Protein AF-0000000074316485 (afdb_homodimer)

Solvent-accessible surface area (backbone atoms only — not comparable to full-atom values): 18114 Å² total; per-residue (Å²): 127,72,78,67,58,64,65,61,59,63,66,64,65,67,64,65,65,73,65,54,66,67,50,50,53,54,45,54,46,43,54,66,38,58,66,41,83,45,71,65,54,31,29,52,40,30,42,50,41,17,52,52,30,43,75,59,64,40,36,67,60,13,26,53,36,9,49,52,17,27,54,51,14,60,75,70,66,37,58,70,45,31,21,51,14,28,44,44,34,21,50,32,31,46,79,68,66,37,57,74,60,20,54,56,36,33,50,52,19,30,51,44,19,52,74,68,65,35,58,67,53,29,25,52,35,27,38,49,53,12,44,53,29,45,76,68,65,38,52,67,60,12,47,53,24,24,50,50,15,28,54,47,20,58,74,66,66,35,66,46,53,33,43,50,27,51,45,51,49,49,51,49,53,52,52,53,51,57,51,68,76,98,127,70,76,70,59,63,64,61,60,62,64,64,64,65,66,65,65,74,63,54,66,69,51,48,56,54,45,54,48,44,55,64,38,58,67,42,84,46,72,66,54,30,31,51,40,30,41,49,39,17,52,52,30,42,76,60,64,41,36,66,60,13,26,52,37,9,49,52,17,27,54,52,14,59,74,67,67,37,58,70,45,30,22,51,14,29,44,46,33,21,50,31,30,46,80,68,66,37,58,72,61,19,53,56,36,35,49,51,18,30,51,45,20,52,74,68,67,34,58,67,52,31,24,51,35,27,38,49,51,11,44,52,28,44,74,70,64,38,53,67,61,13,45,56,25,22,49,52,17,28,54,48,20,57,73,65,67,36,65,47,52,34,42,51,26,51,43,50,47,51,51,48,52,55,53,52,52,57,50,68,74,98

Sequence (364 aa):
MKYITQTILIITFSLTFLCEGQTDAVDSINDLIEQADLDTTKVNHLIGLSVEFRNEGDLGKSKEIAEDALSLSRDIKYRSGEAQALKQIGMAEFYQGKYSAVLETWTEAHEVFGEINDLDGMSNMANNIGAIFYSAGNQAKALEYYLESLSIAEKQENPVRIATSLANIGGVYAQMKNYEKHMKYITQTILIITFSLTFLCEGQTDAVDSINDLIEQADLDTTKVNHLIGLSVEFRNEGDLGKSKEIAEDALSLSRDIKYRSGEAQALKQIGMAEFYQGKYSAVLETWTEAHEVFGEINDLDGMSNMANNIGAIFYSAGNQAKALEYYLESLSIAEKQENPVRIATSLANIGGVYAQMKNYEKH

Radius of gyration: 24.08 Å; Cα contacts (8 Å, |Δi|>4): 448; chains: 2; bounding box: 68×46×85 Å

Secondary structure (DSSP, 8-state):
--TTHHHHHHHHHGGGGGGHHHHHHHHHHHHHHHT-SSHHHHHHHHHHHHHHHHHTT-HHHHHHHHHHHHHHHHHTT-HHHHHHHHHHHHHHHHHTT-HHHHHHHHHHHHHHHHHTT-HHHHHHHHHHHHHHHHHTT-HHHHHHHHHHHHHHHHHHT-HHHHHHHHHHHHHHHHHHHHHHH-/--HHHHHHHHHHHGGGGGGHHHHHHHHHHHHHHHT-SSHHHHHHHHHHHHHHHHHTT-HHHHHHHHHHHHHHHHHTT-HHHHHHHHHHHHHHHHHTT-HHHHHHHHHHHHHHHHHTT-HHHHHHHHHHHHHHHHHTT-HHHHHHHHHHHHHHHHHTT-HHHHHHHHHHHHHHHHHHHHHHH-

InterPro domains:
  IPR011990 Tetratricopeptide-like helical domain superfamily [G3DSA:1.25.40.10] (28-182)
  IPR011990 Tetratricopeptide-like helical domain superfamily [SSF48452] (43-181)
  IPR019734 Tetratricopeptide repeat [PS50005] (123-156)
  IPR019734 Tetratricopeptide repeat [SM00028] (83-116)
  IPR019734 Tetratricopeptide repeat [SM00028] (123-156)

Foldseek 3Di:
DPVVVPVVVVVVPPVVPVVVVVVVVVVVLVVVLVVPPDLVSSLVVLLVVLVVCVVVVNLVSSLVSLVVSLVSCVVVVVLVSNLSSLQSNLVSCVVVVVLVVNLVSLVVSLVSCVVVVVLVSNLVSLQVNLVSCVVVVNLVSSLVSLVSSLVSCVVVVPVVSVVSSVVSNVVSVVVVVVVVVD/DPVVVPVVVVVVVPVVPVVVVVVVVVVVLVVVLVVPPDLVSSLVVLLVVLVVCVVVVNLVSSLVSLVVSLVSCVVVVVLVSNLSSLQSNLVSCVVVVVLVVNLVSLVVSLVSCVVVVVLVSNLVSLQVNLVSCVVVVNLVSSLVSLVSSLVSCVVVVPVVSVVSSVVSNVVSVVVVVVVVVD

Nearest PDB structures (foldseek):
  3sf4-assembly3_C  TM=8.382E-01  e=5.468E-06  Homo sapiens
  5a7d-assembly4_D  TM=8.148E-01  e=3.283E-05  Drosophila melanogaster
  4jhr-assembly1_A  TM=7.249E-01  e=6.349E-06  Mus musculus
  7t7t-assembly1_A  TM=6.838E-01  e=4.652E-05  Citrus unshiu
  8j07-assembly1_d3  TM=7.578E-01  e=1.244E-03  Homo sapiens

Structure (mmCIF, N/CA/C/O backbone):
data_AF-0000000074316485-model_v1
#
loop_
_entity.id
_entity.type
_entity.pdbx_description
1 polymer 'Uncharacterized protein'
#
loop_
_atom_site.group_PDB
_atom_site.id
_atom_site.type_symbol
_atom_site.label_atom_id
_atom_site.label_alt_id
_atom_site.label_comp_id
_atom_site.label_asym_id
_atom_site.label_entity_id
_atom_site.label_seq_id
_atom_site.pdbx_PDB_ins_code
_atom_site.Cartn_x
_atom_site.Cartn_y
_atom_site.Cartn_z
_atom_site.occupancy
_atom_site.B_iso_or_equiv
_atom_site.auth_seq_id
_atom_site.auth_comp_id
_atom_site.auth_asym_id
_atom_site.auth_atom_id
_atom_site.pdbx_PDB_model_num
ATOM 1 N N . MET A 1 1 ? 34.219 18.516 -45.875 1 30.58 1 MET A N 1
ATOM 2 C CA . MET A 1 1 ? 33.031 18.953 -45.125 1 30.58 1 MET A CA 1
ATOM 3 C C . MET A 1 1 ? 31.828 18.141 -45.531 1 30.58 1 MET A C 1
ATOM 5 O O . MET A 1 1 ? 30.75 18.281 -44.969 1 30.58 1 MET A O 1
ATOM 9 N N . LYS A 1 2 ? 31.844 17.734 -46.844 1 39.03 2 LYS A N 1
ATOM 10 C CA . LYS A 1 2 ? 30.688 17.141 -47.531 1 39.03 2 LYS A CA 1
ATOM 11 C C . LYS A 1 2 ? 30.406 15.727 -47 1 39.03 2 LYS A C 1
ATOM 13 O O . LYS A 1 2 ? 29.25 15.289 -46.969 1 39.03 2 LYS A O 1
ATOM 18 N N . TYR A 1 3 ? 31.359 14.906 -46.75 1 37.53 3 TYR A N 1
ATOM 19 C CA . TYR A 1 3 ? 31.156 13.492 -46.469 1 37.53 3 TYR A CA 1
ATOM 20 C C . TYR A 1 3 ? 30.594 13.305 -45.062 1 37.53 3 TYR A C 1
ATOM 22 O O . TYR A 1 3 ? 30.234 12.188 -44.688 1 37.53 3 TYR A O 1
ATOM 30 N N . ILE A 1 4 ? 30.75 14.375 -44.156 1 42.09 4 ILE A N 1
ATOM 31 C CA . ILE A 1 4 ? 30.281 14.242 -42.781 1 42.09 4 ILE A CA 1
ATOM 32 C C . ILE A 1 4 ? 28.766 14.312 -42.75 1 42.09 4 ILE A C 1
ATOM 34 O O . ILE A 1 4 ? 28.141 13.93 -41.75 1 42.09 4 ILE A O 1
ATOM 38 N N . THR A 1 5 ? 28.109 14.82 -43.844 1 41.62 5 THR A N 1
ATOM 39 C CA . THR A 1 5 ? 26.672 15.031 -43.75 1 41.62 5 THR A CA 1
ATOM 40 C C . THR A 1 5 ? 25.922 13.703 -43.875 1 41.62 5 THR A C 1
ATOM 42 O O . THR A 1 5 ? 24.844 13.531 -43.281 1 41.62 5 THR A O 1
ATOM 45 N N . GLN A 1 6 ? 26.469 12.711 -44.625 1 41.38 6 GLN A N 1
ATOM 46 C CA . GLN A 1 6 ? 25.609 11.57 -44.906 1 41.38 6 GLN A CA 1
ATOM 47 C C . GLN A 1 6 ? 25.5 10.641 -43.688 1 41.38 6 GLN A C 1
ATOM 49 O O . GLN A 1 6 ? 24.562 9.852 -43.594 1 41.38 6 GLN A O 1
ATOM 54 N N . THR A 1 7 ? 26.562 10.57 -42.844 1 39.19 7 THR A N 1
ATOM 55 C CA . THR A 1 7 ? 26.516 9.531 -41.812 1 39.19 7 THR A CA 1
ATOM 56 C C . THR A 1 7 ? 25.547 9.914 -40.688 1 39.19 7 THR A C 1
ATOM 58 O O . THR A 1 7 ? 25.062 9.047 -39.969 1 39.19 7 THR A O 1
ATOM 61 N N . ILE A 1 8 ? 25.203 11.203 -40.562 1 39.97 8 ILE A N 1
ATOM 62 C CA . ILE A 1 8 ? 24.344 11.539 -39.438 1 39.97 8 ILE A CA 1
ATOM 63 C C . ILE A 1 8 ? 22.922 11.086 -39.719 1 39.97 8 ILE A C 1
ATOM 65 O O . ILE A 1 8 ? 22.125 10.922 -38.781 1 39.97 8 ILE A O 1
ATOM 69 N N . LEU A 1 9 ? 22.562 10.859 -41 1 37.09 9 LEU A N 1
ATOM 70 C CA . LEU A 1 9 ? 21.141 10.602 -41.25 1 37.09 9 LEU A CA 1
ATOM 71 C C . LEU A 1 9 ? 20.766 9.195 -40.812 1 37.09 9 LEU A C 1
ATOM 73 O O . LEU A 1 9 ? 19.641 8.969 -40.344 1 37.09 9 LEU A O 1
ATOM 77 N N . ILE A 1 10 ? 21.719 8.273 -40.844 1 38.34 10 ILE A N 1
ATOM 78 C CA . ILE A 1 10 ? 21.266 6.902 -40.625 1 38.34 10 ILE A CA 1
ATOM 79 C C . ILE A 1 10 ? 20.969 6.684 -39.125 1 38.34 10 ILE A C 1
ATOM 81 O O . ILE A 1 10 ? 20.172 5.805 -38.781 1 38.34 10 ILE A O 1
ATOM 85 N N . ILE A 1 11 ? 21.656 7.406 -38.25 1 36.88 11 ILE A N 1
ATOM 86 C CA . ILE A 1 11 ? 21.5 7.016 -36.844 1 36.88 11 ILE A CA 1
ATOM 87 C C . ILE A 1 11 ? 20.125 7.453 -36.344 1 36.88 11 ILE A C 1
ATOM 89 O O . ILE A 1 11 ? 19.688 7.016 -35.281 1 36.88 11 ILE A O 1
ATOM 93 N N . THR A 1 12 ? 19.469 8.477 -36.969 1 37.81 12 THR A N 1
ATOM 94 C CA . THR A 1 12 ? 18.203 8.898 -36.375 1 37.81 12 THR A CA 1
ATOM 95 C C . THR A 1 12 ? 17.125 7.848 -36.594 1 37.81 12 THR A C 1
ATOM 97 O O . THR A 1 12 ? 16.094 7.852 -35.938 1 37.81 12 THR A O 1
ATOM 100 N N . PHE A 1 13 ? 17.219 6.996 -37.656 1 37.03 13 PHE A N 1
ATOM 101 C CA . PHE A 1 13 ? 16.062 6.152 -37.906 1 37.03 13 PHE A CA 1
ATOM 102 C C . PHE A 1 13 ? 15.961 5.051 -36.875 1 37.03 13 PHE A C 1
ATOM 104 O O . PHE A 1 13 ? 14.883 4.492 -36.656 1 37.03 13 PHE A O 1
ATOM 111 N N . SER A 1 14 ? 17.078 4.531 -36.25 1 36.69 14 SER A N 1
ATOM 112 C CA . SER A 1 14 ? 16.906 3.316 -35.469 1 36.69 14 SER A CA 1
ATOM 113 C C . SER A 1 14 ? 16.312 3.627 -34.094 1 36.69 14 SER A C 1
ATOM 115 O O . SER A 1 14 ? 16 2.717 -33.312 1 36.69 14 SER A O 1
ATOM 117 N N . LEU A 1 15 ? 16.312 4.816 -33.594 1 33.84 15 LEU A N 1
ATOM 118 C CA . LEU A 1 15 ? 15.859 4.969 -32.219 1 33.84 15 LEU A CA 1
ATOM 119 C C . LEU A 1 15 ? 14.336 4.926 -32.156 1 33.84 15 LEU A C 1
ATOM 121 O O . LEU A 1 15 ? 13.766 5.004 -31.047 1 33.84 15 LEU A O 1
ATOM 125 N N . THR A 1 16 ? 13.57 5.02 -33.219 1 35.31 16 THR A N 1
ATOM 126 C CA . THR A 1 16 ? 12.125 5.043 -33.031 1 35.31 16 THR A CA 1
ATOM 127 C C . THR A 1 16 ? 11.609 3.652 -32.656 1 35.31 16 THR A C 1
ATOM 129 O O . THR A 1 16 ? 10.453 3.496 -32.281 1 35.31 16 THR A O 1
ATOM 132 N N . PHE A 1 17 ? 12.281 2.566 -32.938 1 35.06 17 PHE A N 1
ATOM 133 C CA . PHE A 1 17 ? 11.625 1.279 -32.75 1 35.06 17 PHE A CA 1
ATOM 134 C C . PHE A 1 17 ? 11.562 0.939 -31.25 1 35.06 17 PHE A C 1
ATOM 136 O O . PHE A 1 17 ? 10.781 0.074 -30.844 1 35.06 17 PH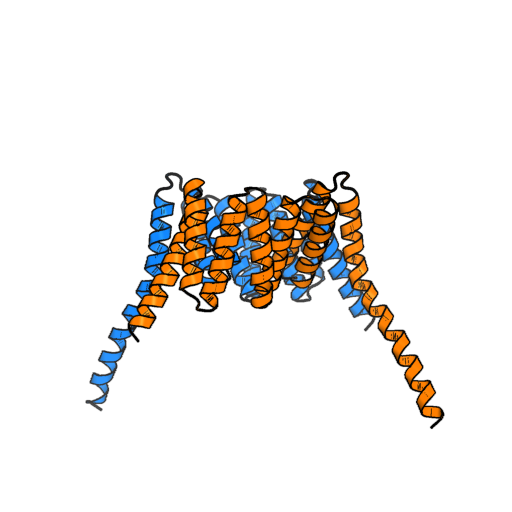E A O 1
ATOM 143 N N . LEU A 1 18 ? 12.461 1.35 -30.406 1 33.06 18 LEU A N 1
ATOM 144 C CA . LEU A 1 18 ? 12.453 0.829 -29.031 1 33.06 18 LEU A CA 1
ATOM 145 C C . LEU A 1 18 ? 11.305 1.435 -28.234 1 33.06 18 LEU A C 1
ATOM 147 O O . LEU A 1 18 ? 11.086 1.056 -27.078 1 33.06 18 LEU A O 1
ATOM 151 N N . CYS A 1 19 ? 10.656 2.486 -28.641 1 35.69 19 CYS A N 1
ATOM 152 C CA . CYS A 1 19 ? 9.641 3.076 -27.781 1 35.69 19 CYS A CA 1
ATOM 153 C C . CYS A 1 19 ? 8.312 2.338 -27.906 1 35.69 19 CYS A C 1
ATOM 155 O O . CYS A 1 19 ? 7.367 2.623 -27.172 1 35.69 19 CYS A O 1
ATOM 157 N N . GLU A 1 20 ? 8.086 1.447 -28.875 1 35.22 20 GLU A N 1
ATOM 158 C CA . GLU A 1 20 ? 6.785 0.824 -29.078 1 35.22 20 GLU A CA 1
ATOM 159 C C . GLU A 1 20 ? 6.496 -0.214 -28 1 35.22 20 GLU A C 1
ATOM 161 O O . GLU A 1 20 ? 5.352 -0.629 -27.812 1 35.22 20 GLU A O 1
ATOM 166 N N . GLY A 1 21 ? 7.445 -0.786 -27.438 1 39.03 21 GLY A N 1
ATOM 167 C CA . GLY A 1 21 ? 7.156 -1.861 -26.5 1 39.03 21 GLY A CA 1
ATOM 168 C C . GLY A 1 21 ? 6.41 -1.393 -25.266 1 39.03 21 GLY A C 1
ATOM 169 O O . GLY A 1 21 ? 5.73 -2.184 -24.609 1 39.03 21 GLY A O 1
ATOM 170 N N . GLN A 1 22 ? 6.625 -0.228 -24.75 1 39.31 22 GLN A N 1
ATOM 171 C CA . GLN A 1 22 ? 5.918 0.315 -23.594 1 39.31 22 GLN A CA 1
ATOM 172 C C . GLN A 1 22 ? 4.434 0.513 -23.891 1 39.31 22 GLN A C 1
ATOM 174 O O . GLN A 1 22 ? 3.588 0.373 -23.016 1 39.31 22 GLN A O 1
ATOM 179 N N . THR A 1 23 ? 4.066 0.75 -25.125 1 42.59 23 THR A N 1
ATOM 180 C CA . THR A 1 23 ? 2.709 1.051 -25.578 1 42.59 23 THR A CA 1
ATOM 181 C C . THR A 1 23 ? 1.824 -0.189 -25.484 1 42.59 23 THR A C 1
ATOM 183 O O . THR A 1 23 ? 0.657 -0.099 -25.109 1 42.59 23 THR A O 1
ATOM 186 N N . ASP A 1 24 ? 2.441 -1.251 -25.75 1 44.06 24 ASP A N 1
ATOM 187 C CA . ASP A 1 24 ? 1.597 -2.426 -25.938 1 44.06 24 ASP A CA 1
ATOM 188 C C . ASP A 1 24 ? 1.054 -2.941 -24.609 1 44.06 24 ASP A C 1
ATOM 190 O O . ASP A 1 24 ? -0.111 -3.336 -24.516 1 44.06 24 ASP A O 1
ATOM 194 N N . ALA A 1 25 ? 1.841 -3.076 -23.703 1 43.81 25 ALA A N 1
ATOM 195 C CA . ALA A 1 25 ? 1.295 -3.574 -22.438 1 43.81 25 ALA A CA 1
ATOM 196 C C . ALA A 1 25 ? 0.24 -2.623 -21.891 1 43.81 25 ALA A C 1
ATOM 198 O O . ALA A 1 25 ? -0.804 -3.062 -21.391 1 43.81 25 ALA A O 1
ATOM 199 N N . VAL A 1 26 ? 0.411 -1.319 -22 1 46.5 26 VAL A N 1
ATOM 200 C CA . VAL A 1 26 ? -0.568 -0.307 -21.625 1 46.5 26 VAL A CA 1
ATOM 201 C C . VAL A 1 26 ? -1.826 -0.455 -22.469 1 46.5 26 VAL A C 1
ATOM 203 O O . VAL A 1 26 ? -2.943 -0.33 -21.969 1 46.5 26 VAL A O 1
ATOM 206 N N . ASP A 1 27 ? -1.6 -0.78 -23.641 1 48.78 27 ASP A N 1
ATOM 207 C CA . ASP A 1 27 ? -2.752 -0.916 -24.531 1 48.78 27 ASP A CA 1
ATOM 208 C C . ASP A 1 27 ? -3.605 -2.121 -24.141 1 48.78 27 ASP A C 1
ATOM 210 O O . ASP A 1 27 ? -4.836 -2.047 -24.156 1 48.78 27 ASP A O 1
ATOM 214 N N . SER A 1 28 ? -2.926 -3.176 -23.859 1 51.16 28 SER A N 1
ATOM 215 C CA . SER A 1 28 ? -3.711 -4.348 -23.484 1 51.16 28 SER A CA 1
ATOM 216 C C . SER A 1 28 ? -4.473 -4.113 -22.188 1 51.16 28 SER A C 1
ATOM 218 O O . SER A 1 28 ? -5.633 -4.504 -22.062 1 51.16 28 SER A O 1
ATOM 220 N N . ILE A 1 29 ? -3.846 -3.514 -21.25 1 53.59 29 ILE A N 1
ATOM 221 C CA . ILE A 1 29 ? -4.523 -3.174 -20 1 53.59 29 ILE A CA 1
ATOM 222 C C . ILE A 1 29 ? -5.688 -2.23 -20.281 1 53.59 29 ILE A C 1
ATOM 224 O O . ILE A 1 29 ? -6.777 -2.393 -19.719 1 53.59 29 ILE A O 1
ATOM 228 N N . ASN A 1 30 ? -5.414 -1.397 -21.219 1 51.09 30 ASN A N 1
ATOM 229 C CA . ASN A 1 30 ? -6.457 -0.459 -21.609 1 51.09 30 ASN A CA 1
ATOM 230 C C . ASN A 1 30 ? -7.66 -1.181 -22.219 1 51.09 30 ASN A C 1
ATOM 232 O O . ASN A 1 30 ? -8.805 -0.803 -21.969 1 51.09 30 ASN A O 1
ATOM 236 N N . ASP A 1 31 ? -7.426 -2.113 -23.016 1 51.75 31 ASP A N 1
ATOM 237 C CA . ASP A 1 31 ? -8.539 -2.832 -23.625 1 51.75 31 ASP A CA 1
ATOM 238 C C . ASP A 1 31 ? -9.398 -3.52 -22.562 1 51.75 31 ASP A C 1
ATOM 240 O O . ASP A 1 31 ? -10.625 -3.523 -22.656 1 51.75 31 ASP A O 1
ATOM 244 N N . LEU A 1 32 ? -8.758 -4.094 -21.641 1 50.47 32 LEU A N 1
ATOM 245 C CA . LEU A 1 32 ? -9.5 -4.793 -20.594 1 50.47 32 LEU A CA 1
ATOM 246 C C . LEU A 1 32 ? -10.336 -3.818 -19.781 1 50.47 32 LEU A C 1
ATOM 248 O O . LEU A 1 32 ? -11.477 -4.129 -19.406 1 50.47 32 LEU A O 1
ATOM 252 N N . ILE A 1 33 ? -9.844 -2.701 -19.547 1 54.84 33 ILE A N 1
ATOM 253 C CA . ILE A 1 33 ? -10.539 -1.681 -18.781 1 54.84 33 ILE A CA 1
ATOM 254 C C . ILE A 1 33 ? -11.609 -1.017 -19.641 1 54.84 33 ILE A C 1
ATOM 256 O O . ILE A 1 33 ? -12.672 -0.641 -19.156 1 54.84 33 ILE A O 1
ATOM 260 N N . GLU A 1 34 ? -11.344 -0.945 -20.875 1 50.69 34 GLU A N 1
ATOM 261 C CA . GLU A 1 34 ? -12.297 -0.29 -21.766 1 50.69 34 GLU A CA 1
ATOM 262 C C . GLU A 1 34 ? -13.633 -1.029 -21.797 1 50.69 34 GLU A C 1
ATOM 264 O O . GLU A 1 34 ? -14.68 -0.426 -22.031 1 50.69 34 GLU A O 1
ATOM 269 N N . GLN A 1 35 ? -13.57 -2.223 -21.516 1 48.47 35 GLN A N 1
ATOM 270 C CA . GLN A 1 35 ? -14.867 -2.879 -21.547 1 48.47 35 GLN A CA 1
ATOM 271 C C . GLN A 1 35 ? -15.719 -2.48 -20.344 1 48.47 35 GLN A C 1
ATOM 273 O O . GLN A 1 35 ? -16.906 -2.795 -20.297 1 48.47 35 GLN A O 1
ATOM 278 N N . ALA A 1 36 ? -15.148 -1.836 -19.469 1 52 36 ALA A N 1
ATOM 279 C CA . ALA A 1 36 ? -16 -1.389 -18.375 1 52 36 ALA A CA 1
ATOM 280 C C . ALA A 1 36 ? -16.906 -0.25 -18.812 1 52 36 ALA A C 1
ATOM 282 O O . ALA A 1 36 ? -16.453 0.735 -19.391 1 52 36 ALA A O 1
ATOM 283 N N . ASP A 1 37 ? -18.109 -0.518 -18.984 1 55.16 37 ASP A N 1
ATOM 284 C CA . ASP A 1 37 ? -19.141 0.389 -19.484 1 55.16 37 ASP A CA 1
ATOM 285 C C . ASP A 1 37 ? -19.125 1.711 -18.719 1 55.16 37 ASP A C 1
ATOM 287 O O . ASP A 1 37 ? -19.422 2.766 -19.281 1 55.16 37 ASP A O 1
ATOM 291 N N . LEU A 1 38 ? -18.812 1.703 -17.359 1 64.88 38 LEU A N 1
ATOM 292 C CA . LEU A 1 38 ? -18.969 3.008 -16.719 1 64.88 38 LEU A CA 1
ATOM 293 C C . LEU A 1 38 ? -17.594 3.641 -16.469 1 64.88 38 LEU A C 1
ATOM 295 O O . LEU A 1 38 ? -16.656 2.961 -16.031 1 64.88 38 LEU A O 1
ATOM 299 N N . ASP A 1 39 ? -17.391 4.887 -16.906 1 84.19 39 ASP A N 1
ATOM 300 C CA . ASP A 1 39 ? -16.188 5.715 -16.844 1 84.19 39 ASP A CA 1
ATOM 301 C C . ASP A 1 39 ? -15.586 5.715 -15.438 1 84.19 39 ASP A C 1
ATOM 303 O O . ASP A 1 39 ? -14.375 5.555 -15.273 1 84.19 39 ASP A O 1
ATOM 307 N N . THR A 1 40 ? -16.516 5.586 -14.516 1 92.25 40 THR A N 1
ATOM 308 C CA . THR A 1 40 ? -15.984 5.625 -13.156 1 92.25 40 THR A CA 1
ATOM 309 C C . THR A 1 40 ? -15.383 4.273 -12.781 1 92.25 40 THR A C 1
ATOM 311 O O . THR A 1 40 ? -14.391 4.211 -12.047 1 92.25 40 THR A O 1
ATOM 314 N N . THR A 1 41 ? -16 3.223 -13.383 1 92.12 41 THR A N 1
ATOM 315 C CA . THR A 1 41 ? -15.469 1.882 -13.156 1 92.12 41 THR A CA 1
ATOM 316 C C . THR A 1 41 ? -14.07 1.741 -13.75 1 92.12 41 THR A C 1
ATOM 318 O O . THR A 1 41 ? -13.18 1.155 -13.133 1 92.12 41 THR A O 1
ATOM 321 N N . LYS A 1 42 ? -13.859 2.23 -14.867 1 92.62 42 LYS A N 1
ATOM 322 C CA . LYS A 1 42 ? -12.555 2.195 -15.516 1 92.62 42 LYS A CA 1
ATOM 323 C C . LYS A 1 42 ? -11.508 2.939 -14.688 1 92.62 42 LYS A C 1
ATOM 325 O O . LYS A 1 42 ? -10.391 2.453 -14.508 1 92.62 42 LYS A O 1
ATOM 330 N N . VAL A 1 43 ? -11.938 4.125 -14.172 1 96.19 43 VAL A N 1
ATOM 331 C CA . VAL A 1 43 ? -11.039 4.902 -13.328 1 96.19 43 VAL A CA 1
ATOM 332 C C . VAL A 1 43 ? -10.633 4.078 -12.109 1 96.19 43 VAL A C 1
ATOM 334 O O . VAL A 1 43 ? -9.445 3.988 -11.781 1 96.19 43 VAL A O 1
ATOM 337 N N . ASN A 1 44 ? -11.617 3.441 -11.547 1 95.56 44 ASN A N 1
ATOM 338 C CA . ASN A 1 44 ? -11.344 2.664 -10.344 1 95.56 44 ASN A CA 1
ATOM 339 C C . ASN A 1 44 ? -10.453 1.462 -10.641 1 95.56 44 ASN A C 1
ATOM 341 O O . ASN A 1 44 ? -9.602 1.099 -9.828 1 95.56 44 ASN A O 1
ATOM 345 N N . HIS A 1 45 ? -10.594 0.875 -11.773 1 93.62 45 HIS A N 1
ATOM 346 C CA . HIS A 1 45 ? -9.727 -0.227 -12.172 1 93.62 45 HIS A CA 1
ATOM 347 C C . HIS A 1 45 ? -8.297 0.254 -12.398 1 93.62 45 HIS A C 1
ATOM 349 O O . HIS A 1 45 ? -7.344 -0.422 -12.016 1 93.62 45 HIS A O 1
ATOM 355 N N . LEU A 1 46 ? -8.102 1.403 -12.969 1 95.94 46 LEU A N 1
ATOM 356 C CA . LEU A 1 46 ? -6.777 1.977 -13.195 1 95.94 46 LEU A CA 1
ATOM 357 C C . LEU A 1 46 ? -6.082 2.275 -11.867 1 95.94 46 LEU A C 1
ATOM 359 O O . LEU A 1 46 ? -4.895 1.993 -11.711 1 95.94 46 LEU A O 1
ATOM 363 N N . ILE A 1 47 ? -6.875 2.777 -10.961 1 97.06 47 ILE A N 1
ATOM 364 C CA . ILE A 1 47 ? -6.32 3.062 -9.648 1 97.06 47 ILE A CA 1
ATOM 365 C C . ILE A 1 47 ? -5.855 1.765 -8.992 1 97.06 47 ILE A C 1
ATOM 367 O O . ILE A 1 47 ? -4.75 1.698 -8.445 1 97.06 47 ILE A O 1
ATOM 371 N N . GLY A 1 48 ? -6.699 0.769 -9.07 1 95.5 48 GLY A N 1
ATOM 372 C CA . GLY A 1 48 ? -6.32 -0.532 -8.547 1 95.5 48 GLY A CA 1
ATOM 373 C C . GLY A 1 48 ? -5.059 -1.091 -9.18 1 95.5 48 GLY A C 1
ATOM 374 O O . GLY A 1 48 ? -4.195 -1.629 -8.484 1 95.5 48 GLY A O 1
ATOM 375 N N . LEU A 1 49 ? -4.91 -0.932 -10.414 1 95.06 49 LEU A N 1
ATOM 376 C CA . LEU A 1 49 ? -3.732 -1.396 -11.141 1 95.06 49 LEU A CA 1
ATOM 377 C C . LEU A 1 49 ? -2.484 -0.637 -10.703 1 95.06 49 LEU A C 1
ATOM 379 O O . LEU A 1 49 ? -1.412 -1.227 -10.555 1 95.06 49 LEU A O 1
ATOM 383 N N . SER A 1 50 ? -2.703 0.645 -10.555 1 97.31 50 SER A N 1
ATOM 384 C CA . SER A 1 50 ? -1.598 1.474 -10.086 1 97.31 50 SER A CA 1
ATOM 385 C C . SER A 1 50 ? -1.093 1.005 -8.727 1 97.31 50 SER A C 1
ATOM 387 O O . SER A 1 50 ? 0.116 0.95 -8.492 1 97.31 50 SER A O 1
ATOM 389 N N . VAL A 1 51 ? -1.974 0.655 -7.875 1 95.69 51 VAL A N 1
ATOM 390 C CA . VAL A 1 51 ? -1.628 0.164 -6.543 1 95.69 51 VAL A CA 1
ATOM 391 C C . VAL A 1 51 ? -0.856 -1.148 -6.664 1 95.69 51 VAL A C 1
ATOM 393 O O . VAL A 1 51 ? 0.151 -1.347 -5.98 1 95.69 51 VAL A O 1
ATOM 396 N N . GLU A 1 52 ? -1.27 -2.021 -7.504 1 93.19 52 GLU A N 1
ATOM 397 C CA . GLU A 1 52 ? -0.622 -3.32 -7.656 1 93.19 52 GLU A CA 1
ATOM 398 C C . GLU A 1 52 ? 0.809 -3.168 -8.164 1 93.19 52 GLU A C 1
ATOM 400 O O . GLU A 1 52 ? 1.728 -3.807 -7.648 1 93.19 52 GLU A O 1
ATOM 405 N N . PHE A 1 53 ? 1.019 -2.357 -9.102 1 94.06 53 PHE A N 1
ATOM 406 C CA . PHE A 1 53 ? 2.357 -2.186 -9.656 1 94.06 53 PHE A CA 1
ATOM 407 C C . PHE A 1 53 ? 3.271 -1.49 -8.656 1 94.06 53 PHE A C 1
ATOM 409 O O . PHE A 1 53 ? 4.473 -1.767 -8.609 1 94.06 53 PHE A O 1
ATOM 416 N N . ARG A 1 54 ? 2.703 -0.594 -7.867 1 93.62 54 ARG A N 1
ATOM 417 C CA . ARG A 1 54 ? 3.502 -0.032 -6.785 1 93.62 54 ARG A CA 1
ATOM 418 C C . ARG A 1 54 ? 3.969 -1.123 -5.828 1 93.62 54 ARG A C 1
ATOM 420 O O . ARG A 1 54 ? 5.141 -1.159 -5.445 1 93.62 54 ARG A O 1
ATOM 427 N N . ASN A 1 55 ? 3.062 -2.002 -5.484 1 90.38 55 ASN A N 1
ATOM 428 C CA . ASN A 1 55 ? 3.373 -3.078 -4.551 1 90.38 55 ASN A CA 1
ATOM 429 C C . ASN A 1 55 ? 4.422 -4.027 -5.121 1 90.38 55 ASN A C 1
ATOM 431 O O . ASN A 1 55 ? 5.172 -4.656 -4.367 1 90.38 55 ASN A O 1
ATOM 435 N N . GLU A 1 56 ? 4.512 -4.066 -6.422 1 89.19 56 GLU A N 1
ATOM 436 C CA . GLU A 1 56 ? 5.5 -4.906 -7.094 1 89.19 56 GLU A CA 1
ATOM 437 C C . GLU A 1 56 ? 6.832 -4.18 -7.25 1 89.19 56 GLU A C 1
ATOM 439 O O . GLU A 1 56 ? 7.809 -4.762 -7.719 1 89.19 56 GLU A O 1
ATOM 444 N N . GLY A 1 57 ? 6.84 -2.939 -6.938 1 89 57 GLY A N 1
ATOM 445 C CA . GLY A 1 57 ? 8.062 -2.162 -7.012 1 89 57 GLY A CA 1
ATOM 446 C C . GLY A 1 57 ? 8.25 -1.466 -8.344 1 89 57 GLY A C 1
ATOM 447 O O . GLY A 1 57 ? 9.25 -0.781 -8.562 1 89 57 GLY A O 1
ATOM 448 N N . ASP A 1 58 ? 7.34 -1.674 -9.273 1 90.88 58 ASP A N 1
ATOM 449 C CA . ASP A 1 58 ? 7.418 -0.974 -10.555 1 90.88 58 ASP A CA 1
ATOM 450 C C . ASP A 1 58 ? 6.777 0.408 -10.461 1 90.88 58 ASP A C 1
ATOM 452 O O . ASP A 1 58 ? 5.656 0.611 -10.938 1 90.88 58 ASP A O 1
ATOM 456 N N . LEU A 1 59 ? 7.496 1.332 -9.969 1 94.19 59 LEU A N 1
ATOM 457 C CA . LEU A 1 59 ? 6.996 2.662 -9.641 1 94.19 59 LEU A CA 1
ATOM 458 C C . LEU A 1 59 ? 6.723 3.469 -10.906 1 94.19 59 LEU A C 1
ATOM 460 O O . LEU A 1 59 ? 5.816 4.305 -10.93 1 94.19 59 LEU A O 1
ATOM 464 N N . GLY A 1 60 ? 7.496 3.219 -11.922 1 94.75 60 GLY A N 1
ATOM 465 C CA . GLY A 1 60 ? 7.246 3.893 -13.188 1 94.75 60 GLY A CA 1
ATOM 466 C C . GLY A 1 60 ? 5.891 3.568 -13.781 1 94.75 60 GLY A C 1
ATOM 467 O O . GLY A 1 60 ? 5.109 4.473 -14.094 1 94.75 60 GLY A O 1
ATOM 468 N N . LYS A 1 61 ? 5.656 2.303 -13.852 1 93.94 61 LYS A N 1
ATOM 469 C CA . LYS A 1 61 ? 4.367 1.866 -14.383 1 93.94 61 LYS A CA 1
ATOM 470 C C . LYS A 1 61 ? 3.219 2.303 -13.477 1 93.94 61 LYS A C 1
ATOM 472 O O . LYS A 1 61 ? 2.154 2.695 -13.961 1 93.94 61 LYS A O 1
ATOM 477 N N . SER A 1 62 ? 3.4 2.162 -12.219 1 96.88 62 SER A N 1
ATOM 478 C CA . SER A 1 62 ? 2.398 2.619 -11.266 1 96.88 62 SER A CA 1
ATOM 479 C C . SER A 1 62 ? 2.016 4.074 -11.516 1 96.88 62 SER A C 1
ATOM 481 O O . SER A 1 62 ? 0.832 4.406 -11.594 1 96.88 62 SER A O 1
ATOM 483 N N . LYS A 1 63 ? 2.99 4.906 -11.648 1 97.81 63 LYS A N 1
ATOM 484 C CA . LYS A 1 63 ? 2.752 6.332 -11.844 1 97.81 63 LYS A CA 1
ATOM 485 C C . LYS A 1 63 ? 2.049 6.594 -13.172 1 97.81 63 LYS A C 1
ATOM 487 O O . LYS A 1 63 ? 1.115 7.395 -13.242 1 97.81 63 LYS A O 1
ATOM 492 N N . GLU A 1 64 ? 2.494 5.949 -14.211 1 97.31 64 GLU A N 1
ATOM 493 C CA . GLU A 1 64 ? 1.896 6.121 -15.531 1 97.31 64 GLU A CA 1
ATOM 494 C C . GLU A 1 64 ? 0.411 5.77 -15.516 1 97.31 64 GLU A C 1
ATOM 496 O O . GLU A 1 64 ? -0.415 6.52 -16.031 1 97.31 64 GLU A O 1
ATOM 501 N N . ILE A 1 65 ? 0.098 4.723 -14.906 1 97.25 65 ILE A N 1
ATOM 502 C CA . ILE A 1 65 ? -1.285 4.262 -14.844 1 97.25 65 ILE A CA 1
ATOM 503 C C . ILE A 1 65 ? -2.111 5.23 -14 1 97.25 65 ILE A C 1
ATOM 505 O O . ILE A 1 65 ? -3.258 5.539 -14.344 1 97.25 65 ILE A O 1
ATOM 509 N N . ALA A 1 66 ? -1.576 5.668 -12.898 1 98.38 66 ALA A N 1
ATOM 510 C CA . ALA A 1 66 ? -2.262 6.656 -12.07 1 98.38 66 ALA A CA 1
ATOM 511 C C . ALA A 1 66 ? -2.512 7.945 -12.844 1 98.38 66 ALA A C 1
ATOM 513 O O . ALA A 1 66 ? -3.549 8.594 -12.672 1 98.38 66 ALA A O 1
ATOM 514 N N . GLU A 1 67 ? -1.585 8.32 -13.656 1 98.62 67 GLU A N 1
ATOM 515 C CA . GLU A 1 67 ? -1.742 9.508 -14.492 1 98.62 67 GLU A CA 1
ATOM 516 C C . GLU A 1 67 ? -2.867 9.32 -15.508 1 98.62 67 GLU A C 1
ATOM 518 O O . GLU A 1 67 ? -3.619 10.258 -15.789 1 98.62 67 GLU A O 1
ATOM 523 N N . ASP A 1 68 ? -2.98 8.141 -16.062 1 97.75 68 ASP A N 1
ATOM 524 C CA . ASP A 1 68 ? -4.109 7.832 -16.938 1 97.75 68 ASP A CA 1
ATOM 525 C C . ASP A 1 68 ? -5.434 7.945 -16.188 1 97.75 68 ASP A C 1
ATOM 527 O O . ASP A 1 68 ? -6.41 8.484 -16.719 1 97.75 68 ASP A O 1
ATOM 531 N N . ALA A 1 69 ? -5.453 7.418 -15.008 1 98.06 69 ALA A N 1
ATOM 532 C CA . ALA A 1 69 ? -6.648 7.512 -14.172 1 98.06 69 ALA A CA 1
ATOM 533 C C . ALA A 1 69 ? -7.004 8.969 -13.883 1 98.06 69 ALA A C 1
ATOM 535 O O . ALA A 1 69 ? -8.18 9.336 -13.875 1 98.06 69 ALA A O 1
ATOM 536 N N . LEU A 1 70 ? -6.02 9.758 -13.633 1 98.38 70 LEU A N 1
ATOM 537 C CA . LEU A 1 70 ? -6.223 11.18 -13.359 1 98.38 70 LEU A CA 1
ATOM 538 C C . LEU A 1 70 ? -6.848 11.875 -14.57 1 98.38 70 LEU A C 1
ATOM 540 O O . LEU A 1 70 ? -7.832 12.602 -14.43 1 98.38 70 LEU A O 1
ATOM 544 N N . SER A 1 71 ? -6.223 11.625 -15.688 1 98.12 71 SER A N 1
ATOM 545 C CA . SER A 1 71 ? -6.719 12.242 -16.922 1 98.12 71 SER A CA 1
ATOM 546 C C . SER A 1 71 ? -8.172 11.852 -17.188 1 98.12 71 SER A C 1
ATOM 548 O O . SER A 1 71 ? -9.008 12.703 -17.484 1 98.12 71 SER A O 1
ATOM 550 N N . LEU A 1 72 ? -8.492 10.602 -17.062 1 97.06 72 LEU A N 1
ATOM 551 C CA . LEU A 1 72 ? -9.852 10.125 -17.281 1 97.06 72 LEU A CA 1
ATOM 552 C C . LEU A 1 72 ? -10.812 10.703 -16.234 1 97.06 72 LEU A C 1
ATOM 554 O O . LEU A 1 72 ? -11.93 11.094 -16.578 1 97.06 72 LEU A O 1
ATOM 558 N N . SER A 1 73 ? -10.445 10.758 -15.016 1 97.75 73 SER A N 1
ATOM 559 C CA . SER A 1 73 ? -11.281 11.312 -13.953 1 97.75 73 SER A CA 1
ATOM 560 C C . SER A 1 73 ? -11.648 12.758 -14.242 1 97.75 73 SER A C 1
ATOM 562 O O . SER A 1 73 ? -12.789 13.164 -14.031 1 97.75 73 SER A O 1
ATOM 564 N N . ARG A 1 74 ? -10.648 13.484 -14.617 1 97.44 74 ARG A N 1
ATOM 565 C CA . ARG A 1 74 ? -10.891 14.883 -14.93 1 97.44 74 ARG A CA 1
ATOM 566 C C . ARG A 1 74 ? -11.812 15.023 -16.141 1 97.44 74 ARG A C 1
ATOM 568 O O . ARG A 1 74 ? -12.711 15.867 -16.141 1 97.44 74 ARG A O 1
ATOM 575 N N . ASP A 1 75 ? -11.633 14.18 -17.078 1 95.94 75 ASP A N 1
ATOM 576 C CA . ASP A 1 75 ? -12.469 14.195 -18.266 1 95.94 75 ASP A CA 1
ATOM 577 C C . ASP A 1 75 ? -13.938 13.945 -17.922 1 95.94 75 ASP A C 1
ATOM 579 O O . ASP A 1 75 ? -1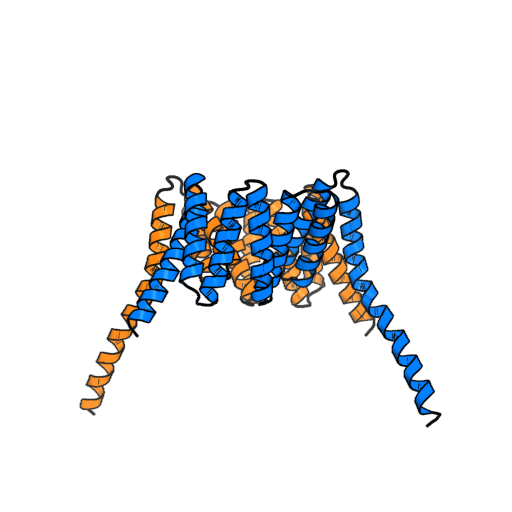4.836 14.562 -18.5 1 95.94 75 ASP A O 1
ATOM 583 N N . ILE A 1 76 ? -14.141 13.133 -16.953 1 95.12 76 ILE A N 1
ATOM 584 C CA . ILE A 1 76 ? -15.523 12.75 -16.656 1 95.12 76 ILE A CA 1
ATOM 585 C C . ILE A 1 76 ? -15.977 13.445 -15.367 1 95.12 76 ILE A C 1
ATOM 587 O O . ILE A 1 76 ? -17.016 13.094 -14.797 1 95.12 76 ILE A O 1
ATOM 591 N N . LYS A 1 77 ? -15.141 14.305 -14.789 1 95.38 77 LYS A N 1
ATOM 592 C CA . LYS A 1 77 ? -15.43 15.109 -13.602 1 95.38 77 LYS A CA 1
ATOM 593 C C . LYS A 1 77 ? -15.695 14.227 -12.391 1 95.38 77 LYS A C 1
ATOM 595 O O . LYS A 1 77 ? -16.594 14.5 -11.602 1 95.38 77 LYS A O 1
ATOM 600 N N . TYR A 1 78 ? -15.117 13.102 -12.312 1 96.31 78 TYR A N 1
ATOM 601 C CA . TYR A 1 78 ? -15.188 12.195 -11.172 1 96.31 78 TYR A CA 1
ATOM 602 C C . TYR A 1 78 ? -14.172 12.586 -10.109 1 96.31 78 TYR A C 1
ATOM 604 O O . TYR A 1 78 ? -13.047 12.07 -10.086 1 96.31 78 TYR A O 1
ATOM 612 N N . ARG A 1 79 ? -14.523 13.445 -9.148 1 97.38 79 ARG A N 1
ATOM 613 C CA . ARG A 1 79 ? -13.633 14.102 -8.203 1 97.38 79 ARG A CA 1
ATOM 614 C C . ARG A 1 79 ? -12.977 13.078 -7.27 1 97.38 79 ARG A C 1
ATOM 616 O O . ARG A 1 79 ? -11.805 13.219 -6.918 1 97.38 79 ARG A O 1
ATOM 623 N N . SER A 1 80 ? -13.742 12.062 -6.875 1 97.75 80 SER A N 1
ATOM 624 C CA . SER A 1 80 ? -13.156 11.023 -6.031 1 97.75 80 SER A CA 1
ATOM 625 C C . SER A 1 80 ? -12.016 10.305 -6.742 1 97.75 80 SER A C 1
ATOM 627 O O . SER A 1 80 ? -10.961 10.062 -6.152 1 97.75 80 SER A O 1
ATOM 629 N N . GLY A 1 81 ? -12.234 9.977 -8.023 1 97.69 81 GLY A N 1
ATOM 630 C CA . GLY A 1 81 ? -11.195 9.367 -8.836 1 97.69 81 GLY A CA 1
ATOM 631 C C . GLY A 1 81 ? -9.984 10.258 -9.016 1 97.69 81 GLY A C 1
ATOM 632 O O . GLY A 1 81 ? -8.844 9.781 -8.984 1 97.69 81 GLY A O 1
ATOM 633 N N . GLU A 1 82 ? -10.203 11.531 -9.172 1 98.12 82 GLU A N 1
ATOM 634 C CA . GLU A 1 82 ? -9.125 12.508 -9.305 1 98.12 82 GLU A CA 1
ATOM 635 C C . GLU A 1 82 ? -8.242 12.523 -8.062 1 98.12 82 GLU A C 1
ATOM 637 O O . GLU A 1 82 ? -7.016 12.469 -8.172 1 98.12 82 GLU A O 1
ATOM 642 N N . ALA A 1 83 ? -8.891 12.562 -6.918 1 98.62 83 ALA A N 1
ATOM 643 C CA . ALA A 1 83 ? -8.156 12.609 -5.66 1 98.62 83 ALA A CA 1
ATOM 644 C C . ALA A 1 83 ? -7.348 11.336 -5.445 1 98.62 83 ALA A C 1
ATOM 646 O O . ALA A 1 83 ? -6.176 11.391 -5.062 1 98.62 83 ALA A O 1
ATOM 647 N N . GLN A 1 84 ? -7.977 10.242 -5.75 1 98.5 84 GLN A N 1
ATOM 648 C CA . GLN A 1 84 ? -7.309 8.953 -5.574 1 98.5 84 GLN A CA 1
ATOM 649 C C . GLN A 1 84 ? -6.133 8.812 -6.535 1 98.5 84 GLN A C 1
ATOM 651 O O . GLN A 1 84 ? -5.086 8.281 -6.172 1 98.5 84 GLN A O 1
ATOM 656 N N . ALA A 1 85 ? -6.293 9.203 -7.734 1 98.69 85 ALA A N 1
ATOM 657 C CA . ALA A 1 85 ? -5.215 9.148 -8.719 1 98.69 85 ALA A CA 1
ATOM 658 C C . ALA A 1 85 ? -4.035 10.016 -8.289 1 98.69 85 ALA A C 1
ATOM 660 O O . ALA A 1 85 ? -2.881 9.586 -8.375 1 98.69 85 ALA A O 1
ATOM 661 N N . LEU A 1 86 ? -4.312 11.219 -7.777 1 98.69 86 LEU A N 1
ATOM 662 C CA . LEU A 1 86 ? -3.271 12.109 -7.277 1 98.69 86 LEU A CA 1
ATOM 663 C C . LEU A 1 86 ? -2.525 11.469 -6.113 1 98.69 86 LEU A C 1
ATOM 665 O O . LEU A 1 86 ? -1.297 11.555 -6.035 1 98.69 86 LEU A O 1
ATOM 669 N N . LYS A 1 87 ? -3.266 10.836 -5.242 1 98.06 87 LYS A N 1
ATOM 670 C CA . LYS A 1 87 ? -2.65 10.133 -4.121 1 98.06 87 LYS A CA 1
ATOM 671 C C . LYS A 1 87 ? -1.663 9.078 -4.605 1 98.06 87 LYS A C 1
ATOM 673 O O . LYS A 1 87 ? -0.542 8.992 -4.102 1 98.06 87 LYS A O 1
ATOM 678 N N . GLN A 1 88 ? -2.033 8.359 -5.633 1 98.06 88 GLN A N 1
ATOM 679 C CA . GLN A 1 88 ? -1.19 7.277 -6.141 1 98.06 88 GLN A CA 1
ATOM 680 C C . GLN A 1 88 ? 0.02 7.828 -6.887 1 98.06 88 GLN A C 1
ATOM 682 O O . GLN A 1 88 ? 1.115 7.27 -6.805 1 98.06 88 GLN A O 1
ATOM 687 N N . ILE A 1 89 ? -0.194 8.914 -7.633 1 98.25 89 ILE A N 1
ATOM 688 C CA . ILE A 1 89 ? 0.932 9.57 -8.289 1 98.25 89 ILE A CA 1
ATOM 689 C C . ILE A 1 89 ? 1.954 10.008 -7.242 1 98.25 89 ILE A C 1
ATOM 691 O O . ILE A 1 89 ? 3.15 9.742 -7.383 1 98.25 89 ILE A O 1
ATOM 695 N N . GLY A 1 90 ? 1.45 10.641 -6.227 1 97.19 90 GLY A N 1
ATOM 696 C CA . GLY A 1 90 ? 2.318 11.094 -5.148 1 97.19 90 GLY A CA 1
ATOM 697 C C . GLY A 1 90 ? 3.051 9.961 -4.461 1 97.19 90 GLY A C 1
ATOM 698 O O . GLY A 1 90 ? 4.219 10.094 -4.094 1 97.19 90 GLY A O 1
ATOM 699 N N . MET A 1 91 ? 2.4 8.844 -4.273 1 96 91 MET A N 1
ATOM 700 C CA . MET A 1 91 ? 3.037 7.691 -3.641 1 96 91 MET A CA 1
ATOM 701 C C . MET A 1 91 ? 4.215 7.199 -4.473 1 96 91 MET A C 1
ATOM 703 O O . MET A 1 91 ? 5.273 6.879 -3.928 1 96 91 MET A O 1
ATOM 707 N N .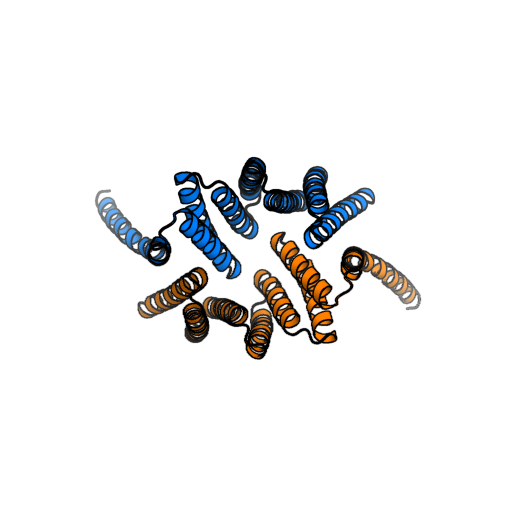 ALA A 1 92 ? 3.996 7.082 -5.742 1 94.94 92 ALA A N 1
ATOM 708 C CA . ALA A 1 92 ? 5.086 6.672 -6.625 1 94.94 92 ALA A CA 1
ATOM 709 C C . ALA A 1 92 ? 6.246 7.656 -6.559 1 94.94 92 ALA A C 1
ATOM 711 O O . ALA A 1 92 ? 7.41 7.254 -6.48 1 94.94 92 ALA A O 1
ATOM 712 N N . GLU A 1 93 ? 5.941 8.953 -6.539 1 94.56 93 GLU A N 1
ATOM 713 C CA . GLU A 1 93 ? 6.957 10 -6.438 1 94.56 93 GLU A CA 1
ATOM 714 C C . GLU A 1 93 ? 7.707 9.914 -5.109 1 94.56 93 GLU A C 1
ATOM 716 O O . GLU A 1 93 ? 8.922 10.102 -5.066 1 94.56 93 GLU A O 1
ATOM 721 N N . PHE A 1 94 ? 6.973 9.648 -4.113 1 93.5 94 PHE A N 1
ATOM 722 C CA . PHE A 1 94 ? 7.531 9.531 -2.771 1 93.5 94 PHE A CA 1
ATOM 723 C C . PHE A 1 94 ? 8.586 8.43 -2.723 1 93.5 94 PHE A C 1
ATOM 725 O O . PHE A 1 94 ? 9.711 8.656 -2.277 1 93.5 94 PHE A O 1
ATOM 732 N N . TYR A 1 95 ? 8.344 7.297 -3.248 1 90.12 95 TYR A N 1
ATOM 733 C CA . TYR A 1 95 ? 9.266 6.168 -3.209 1 90.12 95 TYR A 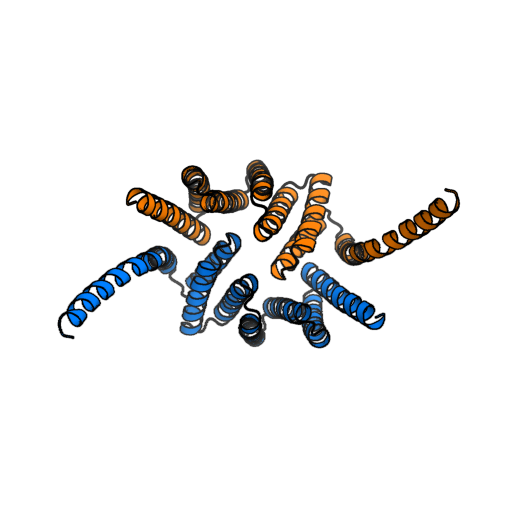CA 1
ATOM 734 C C . TYR A 1 95 ? 10.414 6.371 -4.191 1 90.12 95 TYR A C 1
ATOM 736 O O . TYR A 1 95 ? 11.445 5.703 -4.094 1 90.12 95 TYR A O 1
ATOM 744 N N . GLN A 1 96 ? 10.164 7.27 -5.062 1 89.94 96 GLN A N 1
ATOM 745 C CA . GLN A 1 96 ? 11.25 7.621 -5.977 1 89.94 96 GLN A CA 1
ATOM 746 C C . GLN A 1 96 ? 12.125 8.719 -5.391 1 89.94 96 GLN A C 1
ATOM 748 O O . GLN A 1 96 ? 13.117 9.125 -6.004 1 89.94 96 GLN A O 1
ATOM 753 N N . GLY A 1 97 ? 11.727 9.312 -4.289 1 87.81 97 GLY A N 1
ATOM 754 C CA . GLY A 1 97 ? 12.531 10.305 -3.604 1 87.81 97 GLY A CA 1
ATOM 755 C C . GLY A 1 97 ? 12.32 11.711 -4.133 1 87.81 97 GLY A C 1
ATOM 756 O O . GLY A 1 97 ? 13.133 12.602 -3.893 1 87.81 97 GLY A O 1
ATOM 757 N N . LYS A 1 98 ? 11.273 11.906 -4.852 1 89.88 98 LYS A N 1
ATOM 758 C CA . LYS A 1 98 ? 10.945 13.219 -5.402 1 89.88 98 LYS A CA 1
ATOM 759 C C . LYS A 1 98 ? 10.055 14.008 -4.449 1 89.88 98 LYS A C 1
ATOM 761 O O . LYS A 1 98 ? 8.898 14.312 -4.773 1 89.88 98 LYS A O 1
ATOM 766 N N . TYR A 1 99 ? 10.57 14.547 -3.406 1 87 99 TYR A N 1
ATOM 767 C CA . TYR A 1 99 ? 9.789 15.039 -2.275 1 87 99 TYR A CA 1
ATOM 768 C C . TYR A 1 99 ? 9.102 16.344 -2.619 1 87 99 TYR A C 1
ATOM 770 O O . TYR A 1 99 ? 7.969 16.594 -2.191 1 87 99 TYR A O 1
ATOM 778 N N . SER A 1 100 ? 9.742 17.25 -3.377 1 89.56 100 SER A N 1
ATOM 779 C CA . SER A 1 100 ? 9.086 18.5 -3.762 1 89.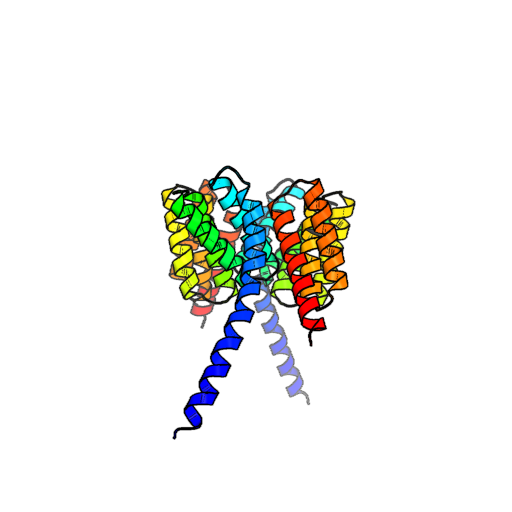56 100 SER A CA 1
ATOM 780 C C . SER A 1 100 ? 7.848 18.234 -4.613 1 89.56 100 SER A C 1
ATOM 782 O O . SER A 1 100 ? 6.805 18.859 -4.406 1 89.56 100 SER A O 1
ATOM 784 N N . ALA A 1 101 ? 7.965 17.297 -5.516 1 93.94 101 ALA A N 1
ATOM 785 C CA . ALA A 1 101 ? 6.84 16.938 -6.371 1 93.94 101 ALA A CA 1
ATOM 786 C C . ALA A 1 101 ? 5.719 16.297 -5.566 1 93.94 101 ALA A C 1
ATOM 788 O O . ALA A 1 101 ? 4.539 16.531 -5.824 1 93.94 101 ALA A O 1
ATOM 789 N N . VAL A 1 102 ? 6.094 15.578 -4.559 1 96.31 102 VAL A N 1
ATOM 790 C CA . VAL A 1 102 ? 5.125 14.867 -3.732 1 96.31 102 VAL A CA 1
ATOM 791 C C . VAL A 1 102 ? 4.262 15.867 -2.969 1 96.31 102 VAL A C 1
ATOM 793 O O .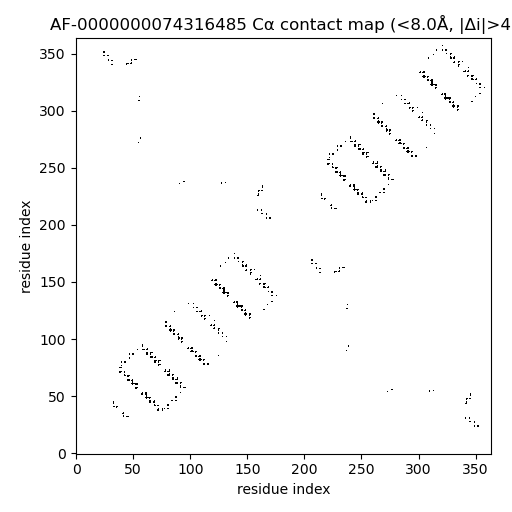 VAL A 1 102 ? 3.041 15.719 -2.896 1 96.31 102 VAL A O 1
ATOM 796 N N . LEU A 1 103 ? 4.891 16.859 -2.438 1 95.5 103 LEU A N 1
ATOM 797 C CA . LEU A 1 103 ? 4.16 17.859 -1.654 1 95.5 103 LEU A CA 1
ATOM 798 C C . LEU A 1 103 ? 3.113 18.562 -2.51 1 95.5 103 LEU A C 1
ATOM 800 O O . LEU A 1 103 ? 1.983 18.781 -2.066 1 95.5 103 LEU A O 1
ATOM 804 N N . GLU A 1 104 ? 3.5 18.891 -3.707 1 96.06 104 GLU A N 1
ATOM 805 C CA . GLU A 1 104 ? 2.557 19.531 -4.613 1 96.06 104 GLU A CA 1
ATOM 806 C C . GLU A 1 104 ? 1.402 18.609 -4.969 1 96.06 104 GLU A C 1
ATOM 808 O O . GLU A 1 104 ? 0.235 19 -4.887 1 96.06 104 GLU A O 1
ATOM 813 N N . THR A 1 105 ? 1.718 17.406 -5.336 1 98 105 THR A N 1
ATOM 814 C CA . THR A 1 105 ? 0.729 16.438 -5.773 1 98 105 THR A CA 1
ATOM 815 C C . THR A 1 105 ? -0.209 16.062 -4.629 1 98 105 THR A C 1
ATOM 817 O O . THR A 1 105 ? -1.429 16.047 -4.801 1 98 105 THR A O 1
ATOM 820 N N . TRP A 1 106 ? 0.274 15.812 -3.432 1 97.88 106 TRP A N 1
ATOM 821 C CA . TRP A 1 106 ? -0.545 15.375 -2.307 1 97.88 106 TRP A CA 1
ATOM 822 C C . TRP A 1 106 ? -1.335 16.547 -1.72 1 97.88 106 TRP A C 1
ATOM 824 O O . TRP A 1 106 ? -2.432 16.344 -1.191 1 97.88 106 TRP A O 1
ATOM 834 N N . THR A 1 107 ? -0.774 17.719 -1.839 1 97.44 107 THR A N 1
ATOM 835 C CA . THR A 1 107 ? -1.554 18.891 -1.429 1 97.44 107 THR A CA 1
ATOM 836 C C . THR A 1 107 ? -2.779 19.062 -2.322 1 97.44 107 THR A C 1
ATOM 838 O O . THR A 1 107 ? -3.871 19.359 -1.836 1 97.44 107 THR A O 1
ATOM 841 N N . GLU A 1 108 ? -2.576 18.875 -3.598 1 98.31 108 GLU A N 1
ATOM 842 C CA . GLU A 1 108 ? -3.715 18.922 -4.512 1 98.31 108 GLU A CA 1
ATOM 843 C C . GLU A 1 108 ? -4.734 17.844 -4.184 1 98.31 108 GLU A C 1
ATOM 845 O O . GLU A 1 108 ? -5.941 18.094 -4.172 1 98.31 108 GLU A O 1
ATOM 850 N N . ALA A 1 109 ? -4.273 16.625 -3.936 1 98.69 109 ALA A N 1
ATOM 851 C CA . ALA A 1 109 ? -5.176 15.539 -3.541 1 98.69 109 ALA A CA 1
ATOM 852 C C . ALA A 1 109 ? -5.953 15.906 -2.281 1 98.69 109 ALA A C 1
ATOM 854 O O . ALA A 1 109 ? -7.164 15.68 -2.203 1 98.69 109 ALA A O 1
ATOM 855 N N . HIS A 1 110 ? -5.246 16.453 -1.31 1 98.44 110 HIS A N 1
ATOM 856 C CA . HIS A 1 110 ? -5.859 16.875 -0.055 1 98.44 110 HIS A CA 1
ATOM 857 C C . HIS A 1 110 ? -6.969 17.891 -0.298 1 98.44 110 HIS A C 1
ATOM 859 O O . HIS A 1 110 ? -8.047 17.797 0.297 1 98.44 110 HIS A O 1
ATOM 865 N N . GLU A 1 111 ? -6.73 18.844 -1.164 1 98.25 111 GLU A N 1
ATOM 866 C CA . GLU A 1 111 ? -7.723 19.859 -1.507 1 98.25 111 GLU A CA 1
ATOM 867 C C . GLU A 1 111 ? -8.945 19.234 -2.168 1 98.25 111 GLU A C 1
ATOM 869 O O . GLU A 1 111 ? -10.086 19.562 -1.818 1 98.25 111 GLU A O 1
ATOM 874 N N . VAL A 1 112 ? -8.742 18.328 -3.098 1 98.5 112 VAL A N 1
ATOM 875 C CA . VAL A 1 112 ? -9.852 17.688 -3.807 1 98.5 112 VAL A CA 1
ATOM 876 C C . VAL A 1 112 ? -10.672 16.844 -2.836 1 98.5 112 VAL A C 1
ATOM 878 O O . VAL A 1 112 ? -11.898 16.875 -2.855 1 98.5 112 VAL A O 1
ATOM 881 N N . PHE A 1 113 ? -10.023 16.078 -1.919 1 98.38 113 PHE A N 1
ATOM 882 C CA . PHE A 1 113 ? -10.742 15.32 -0.902 1 98.38 113 PHE A CA 1
ATOM 883 C C . PHE A 1 113 ? -11.578 16.234 -0.025 1 98.38 113 PHE A C 1
ATOM 885 O O . PHE A 1 113 ? -12.688 15.883 0.377 1 98.38 113 PHE A O 1
ATOM 892 N N . GLY A 1 114 ? -11 17.375 0.283 1 97.81 114 GLY A N 1
ATOM 893 C CA . GLY A 1 114 ? -11.742 18.359 1.058 1 97.81 114 GLY A CA 1
ATOM 894 C C . GLY A 1 114 ? -12.977 18.875 0.349 1 97.81 114 GLY A C 1
ATOM 895 O O . GLY A 1 114 ? -14.039 19 0.963 1 97.81 114 GLY A O 1
ATOM 896 N N . GLU A 1 115 ? -12.844 19.094 -0.886 1 97.44 115 GLU A N 1
ATOM 897 C CA . GLU A 1 115 ? -13.953 19.609 -1.682 1 97.44 115 GLU A CA 1
ATOM 898 C C . GLU A 1 115 ? -15.117 18.625 -1.711 1 97.44 115 GLU A C 1
ATOM 900 O O . GLU A 1 115 ? -16.281 19.047 -1.771 1 97.44 115 GLU A O 1
ATOM 905 N N . ILE A 1 116 ? -14.812 17.375 -1.628 1 97.25 116 ILE A N 1
ATOM 906 C CA . ILE A 1 116 ? -15.883 16.391 -1.728 1 97.25 116 ILE A CA 1
ATOM 907 C C . ILE A 1 116 ? -16.203 15.836 -0.341 1 97.25 116 ILE A C 1
ATOM 909 O O . ILE A 1 116 ? -16.859 14.797 -0.218 1 97.25 116 ILE A O 1
ATOM 913 N N . ASN A 1 117 ? -15.617 16.391 0.726 1 96.75 117 ASN A N 1
ATOM 914 C CA . ASN A 1 117 ? -15.859 16.047 2.125 1 96.75 117 ASN A CA 1
ATOM 915 C C . ASN A 1 117 ? -15.539 14.586 2.412 1 96.75 117 ASN A C 1
ATOM 917 O O . ASN A 1 117 ? -16.281 13.906 3.117 1 96.75 117 ASN A O 1
ATOM 921 N N . ASP A 1 118 ? -14.602 14.117 1.694 1 97.06 118 ASP A N 1
ATOM 922 C CA . ASP A 1 118 ? -14.086 12.789 2.01 1 97.06 118 ASP A CA 1
ATOM 923 C C . ASP A 1 118 ? -13.109 12.844 3.186 1 97.06 118 ASP A C 1
ATOM 925 O O . ASP A 1 118 ? -11.898 12.961 2.99 1 97.06 118 ASP A O 1
ATOM 929 N N . LEU A 1 119 ? -13.602 12.633 4.348 1 96.62 119 LEU A N 1
ATOM 930 C CA . LEU A 1 119 ? -12.836 12.805 5.574 1 96.62 119 LEU A CA 1
ATOM 931 C C . LEU A 1 119 ? -11.719 11.766 5.668 1 96.62 119 LEU A C 1
ATOM 933 O O . LEU A 1 119 ? -10.633 12.062 6.168 1 96.62 119 LEU A O 1
ATOM 937 N N . ASP A 1 120 ? -11.992 10.578 5.191 1 95.12 120 ASP A N 1
ATOM 938 C CA . ASP A 1 120 ? -10.969 9.539 5.199 1 95.12 120 ASP A CA 1
ATOM 939 C C . ASP A 1 120 ? -9.781 9.938 4.316 1 95.12 120 ASP A C 1
ATOM 941 O O . ASP A 1 120 ? -8.625 9.828 4.734 1 95.12 120 ASP A O 1
ATOM 945 N N . GLY A 1 121 ? -10.133 10.391 3.123 1 96.56 121 GLY A N 1
ATOM 946 C CA . GLY A 1 121 ? -9.102 10.875 2.215 1 96.56 121 GLY A CA 1
ATOM 947 C C . GLY A 1 121 ? -8.328 12.055 2.768 1 96.56 121 GLY A C 1
ATOM 948 O O . GLY A 1 121 ? -7.098 12.094 2.676 1 96.56 121 GLY A O 1
ATOM 949 N N . MET A 1 122 ? -9.023 12.953 3.404 1 97.31 122 MET A N 1
ATOM 950 C CA . MET A 1 122 ? -8.383 14.133 3.998 1 97.31 122 MET A CA 1
ATOM 951 C C . MET A 1 122 ? -7.43 13.719 5.117 1 97.31 122 MET A C 1
ATOM 953 O O . MET A 1 122 ? -6.301 14.211 5.188 1 97.31 122 MET A O 1
ATOM 957 N N . SER A 1 123 ? -7.898 12.844 5.938 1 97.12 123 SER A N 1
ATOM 958 C CA . SER A 1 123 ? -7.074 12.398 7.055 1 97.12 123 SER A CA 1
ATOM 959 C C . SER A 1 123 ? -5.82 11.672 6.566 1 97.12 123 SER A C 1
ATOM 961 O O . SER A 1 123 ? -4.727 11.898 7.082 1 97.12 123 SER A O 1
ATOM 963 N N . ASN A 1 124 ? -5.965 10.828 5.641 1 95.31 124 ASN A N 1
ATOM 964 C CA . ASN A 1 124 ? -4.848 10.094 5.055 1 95.31 124 ASN A CA 1
ATOM 965 C C . ASN A 1 124 ? -3.824 11.039 4.426 1 95.31 124 ASN A C 1
ATOM 967 O O . ASN A 1 124 ? -2.623 10.914 4.668 1 95.31 124 ASN A O 1
ATOM 971 N N . MET A 1 125 ? -4.328 11.953 3.621 1 97.12 125 MET A N 1
ATOM 972 C CA . MET A 1 125 ? -3.418 12.883 2.965 1 97.12 125 MET A CA 1
ATOM 973 C C . MET A 1 125 ? -2.709 13.758 3.99 1 97.12 125 MET A C 1
ATOM 975 O O . MET A 1 125 ? -1.509 14.016 3.871 1 97.12 125 MET A O 1
ATOM 979 N N . ALA A 1 126 ? -3.461 14.258 5 1 97.5 126 ALA A N 1
ATOM 980 C CA . ALA A 1 126 ? -2.85 15.062 6.055 1 97.5 126 ALA A CA 1
ATOM 981 C C . ALA A 1 126 ? -1.715 14.305 6.734 1 97.5 126 ALA A C 1
ATOM 983 O O . ALA A 1 126 ? -0.63 14.852 6.945 1 97.5 126 ALA A O 1
ATOM 984 N N . ASN A 1 127 ? -1.947 13.07 7.035 1 96.19 127 ASN A N 1
ATOM 985 C CA . ASN A 1 127 ? -0.921 12.25 7.664 1 96.19 127 ASN A CA 1
ATOM 986 C C . ASN A 1 127 ? 0.298 12.078 6.762 1 96.19 127 ASN A C 1
ATOM 988 O O . ASN A 1 127 ? 1.436 12.211 7.219 1 96.19 127 ASN A O 1
ATOM 992 N N . ASN A 1 128 ? 0.096 11.805 5.535 1 95.12 128 ASN A N 1
ATOM 993 C CA . ASN A 1 128 ? 1.184 11.594 4.586 1 95.12 128 ASN A CA 1
ATOM 994 C C . ASN A 1 128 ? 1.982 12.875 4.352 1 95.12 128 ASN A C 1
ATOM 996 O O . ASN A 1 128 ? 3.213 12.844 4.293 1 95.12 128 ASN A O 1
ATOM 1000 N N . ILE A 1 129 ? 1.287 13.969 4.215 1 96.56 129 ILE A N 1
ATOM 1001 C CA . ILE A 1 129 ? 1.957 15.258 4.043 1 96.56 129 ILE A CA 1
ATOM 1002 C C . ILE A 1 129 ? 2.762 15.594 5.297 1 96.56 129 ILE A C 1
ATOM 1004 O O . ILE A 1 129 ? 3.893 16.078 5.207 1 96.56 129 ILE A O 1
ATOM 1008 N N . GLY A 1 130 ? 2.15 15.336 6.469 1 96.19 130 GLY A N 1
ATOM 1009 C CA . GLY A 1 130 ? 2.883 15.5 7.715 1 96.19 130 GLY A CA 1
ATOM 1010 C C . GLY A 1 130 ? 4.188 14.727 7.75 1 96.19 130 GLY A C 1
ATOM 1011 O O . GLY A 1 130 ? 5.211 15.242 8.203 1 96.19 130 GLY A O 1
ATOM 1012 N N . ALA A 1 131 ? 4.176 13.547 7.25 1 93.44 131 ALA A N 1
ATOM 1013 C CA . ALA A 1 131 ? 5.367 12.703 7.223 1 93.44 131 ALA A CA 1
ATOM 1014 C C . ALA A 1 131 ? 6.453 13.312 6.34 1 93.44 131 ALA A C 1
ATOM 1016 O O . ALA A 1 131 ? 7.645 13.188 6.633 1 93.44 131 ALA A O 1
ATOM 1017 N N . ILE A 1 132 ? 6.055 13.914 5.266 1 93.19 132 ILE A N 1
ATOM 1018 C CA . ILE A 1 132 ? 7.016 14.562 4.383 1 93.19 132 ILE A CA 1
ATOM 1019 C C . ILE A 1 132 ? 7.676 15.734 5.105 1 93.19 132 ILE A C 1
ATOM 1021 O O . ILE A 1 132 ? 8.898 15.891 5.062 1 93.19 132 ILE A O 1
ATOM 1025 N N . PHE A 1 133 ? 6.906 16.531 5.746 1 94.31 133 PHE A N 1
ATOM 1026 C CA . PHE A 1 133 ? 7.445 17.656 6.492 1 94.31 133 PHE A CA 1
ATOM 1027 C C . PHE A 1 133 ? 8.336 17.172 7.629 1 94.31 133 PHE A C 1
ATOM 1029 O O . PHE A 1 133 ? 9.383 17.766 7.906 1 94.31 133 PHE A O 1
ATOM 1036 N N . TYR A 1 134 ? 7.906 16.109 8.273 1 93.25 134 TYR A N 1
ATOM 1037 C CA . TYR A 1 134 ? 8.703 15.523 9.352 1 93.25 134 TYR A CA 1
ATOM 1038 C C . TYR A 1 134 ? 10.078 15.109 8.852 1 93.25 134 TYR A C 1
ATOM 1040 O O . TYR A 1 134 ? 11.094 15.422 9.469 1 93.25 134 TYR A O 1
ATOM 1048 N N . SER A 1 135 ? 10.078 14.461 7.75 1 88.5 135 SER A N 1
ATOM 1049 C CA . SER A 1 135 ? 11.328 13.992 7.156 1 88.5 135 SER A CA 1
ATOM 1050 C C . SER A 1 135 ? 12.203 15.164 6.727 1 88.5 135 SER A C 1
ATOM 1052 O O . SER A 1 135 ? 13.43 15.055 6.734 1 88.5 135 SER A O 1
ATOM 1054 N N . ALA A 1 136 ? 11.57 16.25 6.379 1 89.62 136 ALA A N 1
ATOM 1055 C CA . ALA A 1 136 ? 12.289 17.453 5.938 1 89.62 136 ALA A CA 1
ATOM 1056 C C . ALA A 1 136 ? 12.758 18.281 7.129 1 89.62 136 ALA A C 1
ATOM 1058 O O . ALA A 1 136 ? 13.445 19.281 6.957 1 89.62 136 ALA A O 1
ATOM 1059 N N . GLY A 1 137 ? 12.367 17.906 8.273 1 90.19 137 GLY A N 1
ATOM 1060 C CA . GLY A 1 137 ? 12.82 18.578 9.477 1 90.19 137 GLY A CA 1
ATOM 1061 C C . GLY A 1 137 ? 11.953 19.766 9.852 1 90.19 137 GLY A C 1
ATOM 1062 O O . GLY A 1 137 ? 12.289 20.531 10.766 1 90.19 137 GLY A O 1
ATOM 1063 N N . ASN A 1 138 ? 10.898 19.953 9.125 1 93.94 138 ASN A N 1
ATOM 1064 C CA . ASN A 1 138 ? 9.953 21 9.477 1 93.94 138 ASN A CA 1
ATOM 1065 C C . ASN A 1 138 ? 8.914 20.5 10.484 1 93.94 138 ASN A C 1
ATOM 1067 O O . ASN A 1 138 ? 7.793 20.156 10.109 1 93.94 138 ASN A O 1
ATOM 1071 N N . GLN A 1 139 ? 9.25 20.578 11.758 1 94.94 139 GLN A N 1
ATOM 1072 C CA . GLN A 1 139 ? 8.477 19.984 12.836 1 94.94 139 GLN A CA 1
ATOM 1073 C C . GLN A 1 139 ? 7.137 20.688 13.016 1 94.94 139 GLN A C 1
ATOM 1075 O O . GLN A 1 139 ? 6.117 20.062 13.273 1 94.94 139 GLN A O 1
ATOM 1080 N N . ALA A 1 140 ? 7.176 21.953 12.844 1 95.44 140 ALA A N 1
ATOM 1081 C CA . ALA A 1 140 ? 5.953 22.734 13.047 1 95.44 140 ALA A CA 1
ATOM 1082 C C . ALA A 1 140 ? 4.887 22.344 12.023 1 95.44 140 ALA A C 1
ATOM 1084 O O . ALA A 1 140 ? 3.734 22.109 12.383 1 95.44 140 ALA A O 1
ATOM 1085 N N . LYS A 1 141 ? 5.27 22.297 10.773 1 96.56 141 LYS A N 1
ATOM 1086 C CA . LYS A 1 141 ? 4.32 21.922 9.727 1 96.56 141 LYS A CA 1
ATOM 1087 C C . LYS A 1 141 ? 3.908 20.469 9.852 1 96.56 141 LYS A C 1
ATOM 1089 O O . LYS A 1 141 ? 2.756 20.109 9.586 1 96.56 141 LYS A O 1
ATOM 1094 N N . ALA A 1 142 ? 4.895 19.641 10.211 1 97.06 142 ALA A N 1
ATOM 1095 C CA . ALA A 1 142 ? 4.559 18.234 10.453 1 97.06 142 ALA A CA 1
ATOM 1096 C C . ALA A 1 142 ? 3.465 18.109 11.508 1 97.06 142 ALA A C 1
ATOM 1098 O O . ALA A 1 142 ? 2.475 17.406 11.305 1 97.06 142 ALA A O 1
ATOM 1099 N N . LEU A 1 143 ? 3.596 18.828 12.578 1 97.19 143 LEU A N 1
ATOM 1100 C CA . LEU A 1 143 ? 2.641 18.766 13.68 1 97.19 143 LEU A CA 1
ATOM 1101 C C . LEU A 1 143 ? 1.273 19.297 13.242 1 97.19 143 LEU A C 1
ATOM 1103 O O . LEU A 1 143 ? 0.243 18.734 13.625 1 97.19 143 LEU A O 1
ATOM 1107 N N . GLU A 1 144 ? 1.287 20.359 12.5 1 97.88 144 GLU A N 1
ATOM 1108 C CA . GLU A 1 144 ? 0.034 20.922 11.992 1 97.88 144 GLU A CA 1
ATOM 1109 C C . GLU A 1 144 ? -0.768 19.859 11.234 1 97.88 144 GLU A C 1
ATOM 1111 O O . GLU A 1 144 ? -1.96 19.688 11.484 1 97.88 144 GLU A O 1
ATOM 1116 N N . TYR A 1 145 ? -0.139 19.172 10.359 1 98.06 145 TYR A N 1
ATOM 1117 C CA . TYR A 1 145 ? -0.825 18.203 9.531 1 98.06 145 TYR A CA 1
ATOM 1118 C C . TYR A 1 145 ? -1.179 16.953 10.328 1 98.06 145 TYR A C 1
ATOM 1120 O O . TYR A 1 145 ? -2.254 16.375 10.148 1 98.06 145 TYR A O 1
ATOM 1128 N N . TYR A 1 146 ? -0.294 16.453 11.188 1 97.56 146 TYR A N 1
ATOM 1129 C CA . TYR A 1 146 ? -0.602 15.289 12.023 1 97.56 146 TYR A CA 1
ATOM 1130 C C . TYR A 1 146 ? -1.788 15.57 12.938 1 97.56 146 TYR A C 1
ATOM 1132 O O . TYR A 1 146 ? -2.629 14.695 13.156 1 97.56 146 TYR A O 1
ATOM 1140 N N . LEU A 1 147 ? -1.847 16.781 13.438 1 98.19 147 LEU A N 1
ATOM 1141 C CA . LEU A 1 147 ? -2.955 17.156 14.312 1 98.19 147 LEU A CA 1
ATOM 1142 C C . LEU A 1 147 ? -4.262 17.219 13.531 1 98.19 147 LEU A C 1
ATOM 1144 O O . LEU A 1 147 ? -5.32 16.859 14.047 1 98.19 147 LEU A O 1
ATOM 1148 N N . GLU A 1 148 ? -4.176 17.75 12.336 1 98.25 148 GLU A N 1
ATOM 1149 C CA . GLU A 1 148 ? -5.359 17.703 11.484 1 98.25 148 GLU A CA 1
ATOM 1150 C C . GLU A 1 148 ? -5.828 16.281 11.25 1 98.25 148 GLU A C 1
ATOM 1152 O O . GLU A 1 148 ? -7.02 15.977 11.367 1 98.25 148 GLU A O 1
ATOM 1157 N N . SER A 1 149 ? -4.902 15.391 10.898 1 98.19 149 SER A N 1
ATOM 1158 C CA . SER A 1 149 ? -5.23 13.977 10.695 1 98.19 149 SER A CA 1
ATOM 1159 C C . SER A 1 149 ? -5.863 13.375 11.938 1 98.19 149 SER A C 1
ATOM 1161 O O . SER A 1 149 ? -6.863 12.656 11.852 1 98.19 149 SER A O 1
ATOM 1163 N N . LEU A 1 150 ? -5.352 13.672 13.109 1 97.44 150 LEU A N 1
ATOM 1164 C CA . LEU A 1 150 ? -5.855 13.148 14.375 1 97.44 150 LEU A CA 1
ATOM 1165 C C . LEU A 1 150 ? -7.277 13.641 14.633 1 97.44 150 LEU A C 1
ATOM 1167 O O . LEU A 1 150 ? -8.148 12.852 15.031 1 97.44 150 LEU A O 1
ATOM 1171 N N . SER A 1 151 ? -7.488 14.883 14.445 1 98.19 151 SER A N 1
ATOM 1172 C CA . SER A 1 151 ? -8.805 15.461 14.688 1 98.19 151 SER A CA 1
ATOM 1173 C C . SER A 1 151 ? -9.875 14.773 13.844 1 98.19 151 SER A C 1
ATOM 1175 O O . SER A 1 151 ? -10.953 14.445 14.344 1 98.19 151 SER A O 1
ATOM 1177 N N . ILE A 1 152 ? -9.539 14.578 12.586 1 97.75 152 ILE A N 1
ATOM 1178 C CA . ILE A 1 152 ? -10.484 13.93 11.68 1 97.75 152 ILE A CA 1
ATOM 1179 C C . ILE A 1 152 ? -10.672 12.469 12.086 1 97.75 152 ILE A C 1
ATOM 1181 O O . ILE A 1 152 ? -11.805 11.969 12.109 1 97.75 152 ILE A O 1
ATOM 1185 N N . ALA A 1 153 ? -9.578 11.82 12.422 1 96.31 153 ALA A N 1
ATOM 1186 C CA . ALA A 1 153 ? -9.625 10.422 12.828 1 96.31 153 ALA A CA 1
ATOM 1187 C C . ALA A 1 153 ? -10.477 10.234 14.078 1 96.31 153 ALA A C 1
ATOM 1189 O O . ALA A 1 153 ? -11.227 9.266 14.195 1 96.31 153 ALA A O 1
ATOM 1190 N N . GLU A 1 154 ? -10.344 11.133 14.969 1 96.38 154 GLU A N 1
ATOM 1191 C CA . GLU A 1 154 ? -11.141 11.094 16.203 1 96.38 154 GLU A CA 1
ATOM 1192 C C . GLU A 1 154 ? -12.625 11.266 15.898 1 96.38 154 GLU A C 1
ATOM 1194 O O . GLU A 1 154 ? -13.469 10.57 16.469 1 96.38 154 GLU A O 1
ATOM 1199 N N . LYS A 1 155 ? -12.867 12.148 15.016 1 96.38 155 LYS A N 1
ATOM 1200 C CA . LYS A 1 155 ? -14.258 12.359 14.617 1 96.38 155 LYS A CA 1
ATOM 1201 C C . LYS A 1 155 ? -14.852 11.102 13.984 1 96.38 155 LYS A C 1
ATOM 1203 O O . LYS A 1 155 ? -16.031 10.812 14.164 1 96.38 155 LYS A O 1
ATOM 1208 N N . GLN A 1 156 ? -14.016 10.391 13.336 1 95.81 156 GLN A N 1
ATOM 1209 C CA . GLN A 1 156 ? -14.469 9.188 12.648 1 95.81 156 GLN A CA 1
ATOM 1210 C C . GLN A 1 156 ? -14.328 7.953 13.531 1 95.81 156 GLN A C 1
ATOM 1212 O O . GLN A 1 156 ? -14.664 6.84 13.125 1 95.81 156 GLN A O 1
ATOM 1217 N N . GLU A 1 157 ? -13.711 8.102 14.688 1 93.62 157 GLU A N 1
ATOM 1218 C CA . GLU A 1 157 ? -13.445 6.992 15.602 1 93.62 157 GLU A CA 1
ATOM 1219 C C . GLU A 1 157 ? -12.672 5.879 14.906 1 93.62 157 GLU A C 1
ATOM 1221 O O . GLU A 1 157 ? -13.023 4.703 15.023 1 93.62 157 GLU A O 1
ATOM 1226 N N . ASN A 1 158 ? -11.727 6.223 14.102 1 92.5 158 ASN A N 1
ATOM 1227 C CA . ASN A 1 158 ? -10.836 5.301 13.406 1 92.5 158 ASN A CA 1
ATOM 1228 C C . ASN A 1 158 ? -9.609 4.965 14.242 1 92.5 158 ASN A C 1
ATOM 1230 O O . ASN A 1 158 ? -8.641 5.727 14.266 1 92.5 158 ASN A O 1
ATOM 1234 N N . PRO A 1 159 ? -9.578 3.865 14.844 1 89.88 159 PRO A N 1
ATOM 1235 C CA . PRO A 1 159 ? -8.531 3.588 15.828 1 89.88 159 PRO A CA 1
ATOM 1236 C C . PRO A 1 159 ? -7.145 3.48 15.203 1 89.88 159 PRO A C 1
ATOM 1238 O O . PRO A 1 159 ? -6.152 3.883 15.82 1 89.88 159 PRO A O 1
ATOM 1241 N N . VAL A 1 160 ? -7.059 2.912 14.023 1 92.38 160 VAL A N 1
ATOM 1242 C CA . VAL A 1 160 ? -5.766 2.738 13.367 1 92.38 160 VAL A CA 1
ATOM 1243 C C . VAL A 1 160 ? -5.168 4.102 13.031 1 92.38 160 VAL A C 1
ATOM 1245 O O . VAL A 1 160 ? -3.99 4.352 13.305 1 92.38 160 VAL A O 1
ATOM 1248 N N . ARG A 1 161 ? -5.961 4.984 12.484 1 93.06 161 ARG A N 1
ATOM 1249 C CA . ARG A 1 161 ? -5.48 6.312 12.125 1 93.06 161 ARG A CA 1
ATOM 1250 C C . ARG A 1 161 ? -5.191 7.148 13.367 1 93.06 161 ARG A C 1
ATOM 1252 O O . ARG A 1 161 ? -4.262 7.961 13.367 1 93.06 161 ARG A O 1
ATOM 1259 N N . ILE A 1 162 ? -6.004 7.012 14.391 1 93.56 162 ILE A N 1
ATOM 1260 C CA . ILE A 1 162 ? -5.727 7.688 15.656 1 93.56 162 ILE A CA 1
ATOM 1261 C C . ILE A 1 162 ? -4.367 7.246 16.188 1 93.56 162 ILE A C 1
ATOM 1263 O O . ILE A 1 162 ? -3.52 8.086 16.516 1 93.56 162 ILE A O 1
ATOM 1267 N N . ALA A 1 163 ? -4.133 5.988 16.188 1 92.25 163 ALA A N 1
ATOM 1268 C CA . ALA A 1 163 ? -2.875 5.445 16.688 1 92.25 163 ALA A CA 1
ATOM 1269 C C . ALA A 1 163 ? -1.69 5.941 15.867 1 92.25 163 ALA A C 1
ATOM 1271 O O . ALA A 1 163 ? -0.655 6.316 16.422 1 92.25 163 ALA A O 1
ATOM 1272 N N . THR A 1 164 ? -1.829 5.906 14.594 1 94.5 164 THR A N 1
ATOM 1273 C CA . THR A 1 164 ? -0.752 6.34 13.703 1 94.5 164 THR A CA 1
ATOM 1274 C C . THR A 1 164 ? -0.448 7.82 13.914 1 94.5 164 THR A C 1
ATOM 1276 O O . THR A 1 164 ? 0.717 8.219 13.984 1 94.5 164 THR A O 1
ATOM 1279 N N . SER A 1 165 ? -1.516 8.602 13.945 1 95 165 SER A N 1
ATOM 1280 C CA . SER A 1 165 ? -1.328 10.039 14.141 1 95 165 SER A CA 1
ATOM 1281 C C . SER A 1 165 ? -0.652 10.336 15.477 1 95 165 SER A C 1
ATOM 1283 O O . SER A 1 165 ? 0.271 11.148 15.547 1 95 165 SER A O 1
ATOM 1285 N N . LEU A 1 166 ? -1.016 9.703 16.5 1 94 166 LEU A N 1
ATOM 1286 C CA . LEU A 1 166 ? -0.435 9.898 17.828 1 94 166 LEU A CA 1
ATOM 1287 C C . LEU A 1 166 ? 1.027 9.461 17.844 1 94 166 LEU A C 1
ATOM 1289 O O . LEU A 1 166 ? 1.87 10.141 18.453 1 94 166 LEU A O 1
ATOM 1293 N N . ALA A 1 167 ? 1.289 8.375 17.234 1 91.88 167 ALA A N 1
ATOM 1294 C CA . ALA A 1 167 ? 2.672 7.914 17.156 1 91.88 167 ALA A CA 1
ATOM 1295 C C . ALA A 1 167 ? 3.545 8.938 16.422 1 91.88 167 ALA A C 1
ATOM 1297 O O . ALA A 1 167 ? 4.668 9.219 16.859 1 91.88 167 ALA A O 1
ATOM 1298 N N . ASN A 1 168 ? 3.076 9.422 15.344 1 93.62 168 ASN A N 1
ATOM 1299 C CA . ASN A 1 168 ? 3.814 10.414 14.562 1 93.62 168 ASN A CA 1
ATOM 1300 C C . ASN A 1 168 ? 4.023 11.703 15.352 1 93.62 168 ASN A C 1
ATOM 1302 O O . ASN A 1 168 ? 5.121 12.266 15.344 1 93.62 168 ASN A O 1
ATOM 1306 N N . ILE A 1 169 ? 2.941 12.109 16.031 1 94.75 169 ILE A N 1
ATOM 1307 C CA . ILE A 1 169 ? 3.039 13.289 16.875 1 94.75 169 ILE A CA 1
ATOM 1308 C C . ILE A 1 169 ? 4.078 13.062 17.969 1 94.75 169 ILE A C 1
ATOM 1310 O O . ILE A 1 169 ? 4.91 13.93 18.234 1 94.75 169 ILE A O 1
ATOM 1314 N N . GLY A 1 170 ? 3.977 11.93 18.578 1 92.5 170 GLY A N 1
ATOM 1315 C CA . GLY A 1 170 ? 4.988 11.57 19.562 1 92.5 170 GLY A CA 1
ATOM 1316 C C . GLY A 1 170 ? 6.398 11.617 19 1 92.5 170 GLY A C 1
ATOM 1317 O O . GLY A 1 170 ? 7.328 12.062 19.672 1 92.5 170 GLY A O 1
ATOM 1318 N N . GLY A 1 171 ? 6.578 11.07 17.781 1 90 171 GLY A N 1
ATOM 1319 C CA . GLY A 1 171 ? 7.867 11.133 17.109 1 90 171 GLY A CA 1
ATOM 1320 C C . GLY A 1 171 ? 8.367 12.555 16.906 1 90 171 GLY A C 1
ATOM 1321 O O . GLY A 1 171 ? 9.562 12.82 17.078 1 90 171 GLY A O 1
ATOM 1322 N N . VAL A 1 172 ? 7.504 13.438 16.562 1 92.75 172 VAL A N 1
ATOM 1323 C CA . VAL A 1 172 ? 7.875 14.836 16.359 1 92.75 172 VAL A CA 1
ATOM 1324 C C . VAL A 1 172 ? 8.359 15.43 17.688 1 92.75 172 VAL A C 1
ATOM 1326 O O . VAL A 1 172 ? 9.414 16.062 17.734 1 92.75 172 VAL A O 1
ATOM 1329 N N . TYR A 1 173 ? 7.664 15.195 18.734 1 91.69 173 TYR A N 1
ATOM 1330 C CA . TYR A 1 173 ? 8.031 15.742 20.031 1 91.69 173 TYR A CA 1
ATOM 1331 C C . TYR A 1 173 ? 9.344 15.141 20.531 1 91.69 173 TYR A C 1
ATOM 1333 O O . TYR A 1 173 ? 10.164 15.836 21.125 1 91.69 173 TYR A O 1
ATOM 1341 N N . ALA A 1 174 ? 9.539 13.938 20.328 1 88.94 174 ALA A N 1
ATOM 1342 C CA . ALA A 1 174 ? 10.797 13.289 20.719 1 88.94 174 ALA A CA 1
ATOM 1343 C C . ALA A 1 174 ? 11.984 13.93 20 1 88.94 174 ALA A C 1
ATOM 1345 O O . ALA A 1 174 ? 13.039 14.125 20.594 1 88.94 174 ALA A O 1
ATOM 1346 N N . GLN A 1 175 ? 11.797 14.219 18.75 1 87.06 175 GLN A N 1
ATOM 1347 C CA . GLN A 1 175 ? 12.859 14.844 17.969 1 87.06 175 GLN A CA 1
ATOM 1348 C C . GLN A 1 175 ? 13.117 16.266 18.453 1 87.06 175 GLN A C 1
ATOM 1350 O O . GLN A 1 175 ? 14.266 16.734 18.469 1 87.06 175 GLN A O 1
ATOM 1355 N N . MET A 1 176 ? 12.109 16.953 18.766 1 87.5 176 MET A N 1
ATOM 1356 C CA . MET A 1 176 ? 12.242 18.328 19.25 1 87.5 176 MET A CA 1
ATOM 1357 C C . MET A 1 176 ? 12.961 18.375 20.594 1 87.5 176 MET A C 1
ATOM 1359 O O . MET A 1 176 ? 13.742 19.281 20.859 1 87.5 176 MET A O 1
ATOM 1363 N N . LYS A 1 177 ? 12.695 17.484 21.469 1 85.19 177 LYS A N 1
ATOM 1364 C CA . LYS A 1 177 ? 13.359 17.406 22.766 1 85.19 177 LYS A CA 1
ATOM 1365 C C . LYS A 1 177 ? 14.844 17.078 22.609 1 85.19 177 LYS A C 1
ATOM 1367 O O . LYS A 1 177 ? 15.68 17.609 23.328 1 85.19 177 LYS A O 1
ATOM 1372 N N . ASN A 1 178 ? 15.109 16.219 21.703 1 76.56 178 ASN A N 1
ATOM 1373 C CA . ASN A 1 178 ? 16.5 15.875 21.438 1 76.56 178 ASN A CA 1
ATOM 1374 C C . ASN A 1 178 ? 17.281 17.062 20.875 1 76.56 178 ASN A C 1
ATOM 1376 O O . ASN A 1 178 ? 18.484 17.188 21.109 1 76.56 178 ASN A O 1
ATOM 1380 N N . TYR A 1 179 ? 16.625 17.875 20.188 1 71.31 179 TYR A N 1
ATOM 1381 C CA . TYR A 1 179 ? 17.266 19.062 19.656 1 71.31 179 TYR A CA 1
ATOM 1382 C C . TYR A 1 179 ? 17.453 20.125 20.734 1 71.31 179 TYR A C 1
ATOM 1384 O O . TYR A 1 179 ? 18.422 20.875 20.703 1 71.31 179 TYR A O 1
ATOM 1392 N N . GLU A 1 180 ? 16.562 20.188 21.656 1 64.19 180 GLU A N 1
ATOM 1393 C CA . GLU A 1 180 ? 16.719 21.156 22.75 1 64.19 180 GLU A CA 1
ATOM 1394 C C . GLU A 1 180 ? 17.812 20.734 23.703 1 64.19 180 GLU A C 1
ATOM 1396 O O . GLU A 1 180 ? 18.422 21.562 24.375 1 64.19 180 GLU A O 1
ATOM 1401 N N . LYS A 1 181 ? 18.094 19.516 23.828 1 64.31 181 LYS A N 1
ATOM 1402 C CA . LYS A 1 181 ? 19.156 19.078 24.719 1 64.31 181 LYS A CA 1
ATOM 1403 C C . LYS A 1 181 ? 20.531 19.297 24.094 1 64.31 181 LYS A C 1
ATOM 1405 O O . LYS A 1 181 ? 21.531 19.375 24.797 1 64.31 181 LYS A O 1
ATOM 1410 N N . HIS A 1 182 ? 20.656 19.406 22.75 1 48.12 182 HIS A N 1
ATOM 1411 C CA . HIS A 1 182 ? 21.953 19.719 22.188 1 48.12 182 HIS A CA 1
ATOM 1412 C C . HIS A 1 182 ? 22.031 21.188 21.766 1 48.12 182 HIS A C 1
ATOM 1414 O O . HIS A 1 182 ? 21.031 21.766 21.328 1 48.12 182 HIS A O 1
ATOM 1420 N N . MET B 1 1 ? 49.438 -1.971 35.094 1 31.59 1 MET B N 1
ATOM 1421 C CA . MET B 1 1 ? 48.375 -2.773 34.5 1 31.59 1 MET B CA 1
ATOM 1422 C C . MET B 1 1 ? 47.031 -2.479 35.188 1 31.59 1 MET B C 1
ATOM 1424 O O . MET B 1 1 ? 46 -3.092 34.875 1 31.59 1 MET B O 1
ATOM 1428 N N . LYS B 1 2 ? 47.125 -1.962 36.438 1 41.72 2 LYS B N 1
ATOM 1429 C CA . LYS B 1 2 ? 45.969 -1.766 37.344 1 41.72 2 LYS B CA 1
ATOM 1430 C C . LYS B 1 2 ? 45.062 -0.641 36.844 1 41.72 2 LYS B C 1
ATOM 1432 O O . LYS B 1 2 ? 43.844 -0.711 37 1 41.72 2 LYS B O 1
ATOM 1437 N N . TYR B 1 3 ? 45.625 0.483 36.406 1 42.72 3 TYR B N 1
ATOM 1438 C CA . TYR B 1 3 ? 44.812 1.683 36.156 1 42.72 3 TYR B CA 1
ATOM 1439 C C . TYR B 1 3 ? 43.938 1.533 34.938 1 42.72 3 TYR B C 1
ATOM 1441 O O . TYR B 1 3 ? 43.031 2.316 34.719 1 42.72 3 TYR B O 1
ATOM 1449 N N . ILE B 1 4 ? 44.406 0.611 33.969 1 43.62 4 ILE B N 1
ATOM 1450 C CA . ILE B 1 4 ? 43.656 0.528 32.719 1 43.62 4 ILE B CA 1
ATOM 1451 C C . ILE B 1 4 ? 42.312 -0.188 32.969 1 43.62 4 ILE B C 1
ATOM 1453 O O . ILE B 1 4 ? 41.375 -0.032 32.188 1 43.62 4 ILE B O 1
ATOM 1457 N N . THR B 1 5 ? 42.219 -0.912 34.094 1 42.97 5 THR B N 1
ATOM 1458 C CA . THR B 1 5 ? 41 -1.719 34.281 1 42.97 5 THR B CA 1
ATOM 1459 C C . THR B 1 5 ? 39.844 -0.844 34.688 1 42.97 5 THR B C 1
ATOM 1461 O O . THR B 1 5 ? 38.688 -1.163 34.375 1 42.97 5 THR B O 1
ATOM 1464 N N . GLN B 1 6 ? 40.094 0.28 35.375 1 42.38 6 GLN B N 1
ATOM 1465 C CA . GLN B 1 6 ? 38.938 0.971 35.938 1 42.38 6 GLN B CA 1
ATOM 1466 C C . GLN B 1 6 ? 38.188 1.757 34.875 1 42.38 6 GLN B C 1
ATOM 1468 O O . GLN B 1 6 ? 37.031 2.111 35.031 1 42.38 6 GLN B O 1
ATOM 1473 N N . THR B 1 7 ? 38.906 2.199 33.781 1 41.16 7 THR B N 1
ATOM 1474 C CA . THR B 1 7 ? 38.25 3.113 32.875 1 41.16 7 THR B CA 1
ATOM 1475 C C . THR B 1 7 ? 37.25 2.357 31.984 1 41.16 7 THR B C 1
ATOM 1477 O O . THR B 1 7 ? 36.312 2.943 31.469 1 41.16 7 THR B O 1
ATOM 1480 N N . ILE B 1 8 ? 37.469 1.059 31.828 1 40.34 8 ILE B N 1
ATOM 1481 C CA . ILE B 1 8 ? 36.594 0.392 30.875 1 40.34 8 ILE B CA 1
ATOM 1482 C C . ILE B 1 8 ? 35.188 0.207 31.5 1 40.34 8 ILE B C 1
ATOM 1484 O O . ILE B 1 8 ? 34.219 0.045 30.797 1 40.34 8 ILE B O 1
ATOM 1488 N N . LEU B 1 9 ? 35.062 0.269 32.844 1 37.97 9 LEU B N 1
ATOM 1489 C CA . LEU B 1 9 ? 33.781 -0.057 33.438 1 37.97 9 LEU B CA 1
ATOM 1490 C C . LEU B 1 9 ? 32.781 1.076 33.219 1 37.97 9 LEU B C 1
ATOM 1492 O O . LEU B 1 9 ? 31.594 0.831 33.031 1 37.97 9 LEU B O 1
ATOM 1496 N N . ILE B 1 10 ? 33.281 2.307 33.094 1 38.97 10 ILE B N 1
ATOM 1497 C CA . ILE B 1 10 ? 32.281 3.389 33.062 1 38.97 10 ILE B CA 1
ATOM 1498 C C . ILE B 1 10 ? 31.594 3.438 31.703 1 38.97 10 ILE B C 1
ATOM 1500 O O . ILE B 1 10 ? 30.453 3.908 31.609 1 38.97 10 ILE B O 1
ATOM 1504 N N . ILE B 1 11 ? 32.281 2.99 30.656 1 37.56 11 ILE B N 1
ATOM 1505 C CA . ILE B 1 11 ? 31.641 3.236 29.359 1 37.56 11 ILE B CA 1
ATOM 1506 C C . ILE B 1 11 ? 30.484 2.268 29.156 1 37.56 11 ILE B C 1
ATOM 1508 O O . ILE B 1 11 ? 29.625 2.49 28.297 1 37.56 11 ILE B O 1
ATOM 1512 N N . THR B 1 12 ? 30.453 1.094 29.828 1 38.66 12 THR B N 1
ATOM 1513 C CA . THR B 1 12 ? 29.359 0.188 29.516 1 38.66 12 THR B CA 1
ATOM 1514 C C . THR B 1 12 ? 28.047 0.718 30.094 1 38.66 12 THR B C 1
ATOM 1516 O O . THR B 1 12 ? 26.969 0.273 29.688 1 38.66 12 THR B O 1
ATOM 1519 N N . PHE B 1 13 ? 28.078 1.571 31.172 1 38.19 13 PHE B N 1
ATOM 1520 C CA . PHE B 1 13 ? 26.781 1.893 31.75 1 38.19 13 PHE B CA 1
ATOM 1521 C C . PHE B 1 13 ? 26 2.84 30.859 1 38.19 13 PHE B C 1
ATOM 1523 O O . PHE B 1 13 ? 24.766 2.902 30.922 1 38.19 13 PHE B O 1
ATOM 1530 N N . SER B 1 14 ? 26.625 3.729 30.047 1 37.34 14 SER B N 1
ATOM 1531 C CA . SER B 1 14 ? 25.828 4.758 29.406 1 37.34 14 SER B CA 1
ATOM 1532 C C . SER B 1 14 ? 25.078 4.195 28.203 1 37.34 14 SER B C 1
ATOM 1534 O O . SER B 1 14 ? 24.25 4.891 27.594 1 37.34 14 SER B O 1
ATOM 1536 N N . LEU B 1 15 ? 25.406 3.086 27.641 1 34.34 15 LEU B N 1
ATOM 1537 C CA . LEU B 1 15 ? 24.734 2.725 26.406 1 34.34 15 LEU B CA 1
ATOM 1538 C C . LEU B 1 15 ? 23.344 2.158 26.688 1 34.34 15 LEU B C 1
ATOM 1540 O O . LEU B 1 15 ? 22.609 1.831 25.766 1 34.34 15 LEU B O 1
ATOM 1544 N N . THR B 1 16 ? 22.969 1.812 27.922 1 35.66 16 THR B N 1
ATOM 1545 C CA . THR B 1 16 ? 21.641 1.217 28.062 1 35.66 16 THR B CA 1
ATOM 1546 C C . THR B 1 16 ? 20.547 2.277 27.938 1 35.66 16 THR B C 1
ATOM 1548 O O . THR B 1 16 ? 19.359 1.952 27.844 1 35.66 16 THR B O 1
ATOM 1551 N N . PHE B 1 17 ? 20.812 3.551 28.109 1 35.47 17 PHE B N 1
ATOM 1552 C CA . PHE B 1 17 ? 19.672 4.469 28.172 1 35.47 17 PHE B CA 1
ATOM 1553 C C . PHE B 1 17 ? 19.109 4.703 26.781 1 35.47 17 PHE B C 1
ATOM 1555 O O . PHE B 1 17 ? 17.969 5.18 26.641 1 35.47 17 PHE B O 1
ATOM 1562 N N . LEU B 1 18 ? 19.844 4.625 25.688 1 33.16 18 LEU B N 1
ATOM 1563 C CA . LEU B 1 18 ? 19.281 5.055 24.422 1 33.16 18 LEU B CA 1
ATOM 1564 C C . LEU B 1 18 ? 18.281 4.023 23.891 1 33.16 18 LEU B C 1
ATOM 1566 O O . LEU B 1 18 ? 17.656 4.238 22.844 1 33.16 18 LEU B O 1
ATOM 1570 N N . CYS B 1 19 ? 18.219 2.826 24.406 1 35.72 19 CYS B N 1
ATOM 1571 C CA . CYS B 1 19 ? 17.312 1.858 23.781 1 35.72 19 CYS B CA 1
ATOM 1572 C C . CYS B 1 19 ? 15.883 2.053 24.281 1 35.72 19 CYS B C 1
ATOM 1574 O O . CYS B 1 19 ? 14.961 1.409 23.781 1 35.72 19 CYS B O 1
ATOM 1576 N N . GLU B 1 20 ? 15.594 2.855 25.312 1 35.56 20 GLU B N 1
ATOM 1577 C CA . GLU B 1 20 ? 14.25 2.939 25.875 1 35.56 20 GLU B CA 1
ATOM 1578 C C . GLU B 1 20 ? 13.328 3.744 24.969 1 35.56 20 GLU B C 1
ATOM 1580 O O . GLU B 1 20 ? 12.102 3.686 25.109 1 35.56 20 GLU B O 1
ATOM 1585 N N . GLY B 1 21 ? 13.805 4.609 24.203 1 38.97 21 GLY B N 1
ATOM 1586 C CA . GLY B 1 21 ? 12.906 5.465 23.453 1 38.97 21 GLY B CA 1
ATOM 1587 C C . GLY B 1 21 ? 12.086 4.711 22.422 1 38.97 21 GLY B C 1
ATOM 1588 O O . GLY B 1 21 ? 11 5.156 22.047 1 38.97 21 GLY B O 1
ATOM 1589 N N . GLN B 1 22 ? 12.578 3.695 21.766 1 38.94 22 GLN B N 1
ATOM 1590 C CA . GLN B 1 22 ? 11.844 2.895 20.797 1 38.94 22 GLN B CA 1
ATOM 1591 C C . GLN B 1 22 ? 10.68 2.154 21.453 1 38.94 22 GLN B C 1
ATOM 1593 O O . GLN B 1 22 ? 9.641 1.928 20.828 1 38.94 22 GLN B O 1
ATOM 1598 N N . THR B 1 23 ? 10.781 1.821 22.719 1 43 23 THR B N 1
ATOM 1599 C CA . THR B 1 23 ? 9.812 1.048 23.484 1 43 23 THR B CA 1
ATOM 1600 C C . THR B 1 23 ? 8.539 1.857 23.719 1 43 23 THR B C 1
ATOM 1602 O O . THR B 1 23 ? 7.43 1.317 23.656 1 43 23 THR B O 1
ATOM 1605 N N . ASP B 1 24 ? 8.75 3.088 23.875 1 44 24 ASP B N 1
ATOM 1606 C CA . ASP B 1 24 ? 7.621 3.865 24.375 1 44 24 ASP B CA 1
ATOM 1607 C C . ASP B 1 24 ? 6.574 4.09 23.297 1 44 24 ASP B C 1
ATOM 1609 O O . ASP B 1 24 ? 5.371 4.023 23.547 1 44 24 ASP B O 1
ATOM 1613 N N . ALA B 1 25 ? 6.988 4.461 22.203 1 43.47 25 ALA B N 1
ATOM 1614 C CA . ALA B 1 25 ? 5.965 4.684 21.188 1 43.47 25 ALA B CA 1
ATOM 1615 C C . ALA B 1 25 ? 5.215 3.391 20.875 1 43.47 25 ALA B C 1
ATOM 1617 O O . ALA B 1 25 ? 3.992 3.395 20.734 1 43.47 25 ALA B O 1
ATOM 1618 N N . VAL B 1 26 ? 5.871 2.256 20.828 1 46.44 26 VAL B N 1
ATOM 1619 C CA . VAL B 1 26 ? 5.258 0.943 20.656 1 46.44 26 VAL B CA 1
ATOM 1620 C C . VAL B 1 26 ? 4.328 0.643 21.828 1 46.44 26 VAL B C 1
ATOM 1622 O O . VAL B 1 26 ? 3.234 0.105 21.641 1 46.44 26 VAL B O 1
ATOM 1625 N N . ASP B 1 27 ? 4.754 1.06 22.906 1 49.16 27 ASP B N 1
ATOM 1626 C CA . ASP B 1 27 ? 3.932 0.79 24.078 1 49.16 27 ASP B CA 1
ATOM 1627 C C . ASP B 1 27 ? 2.621 1.571 24.031 1 49.16 27 ASP B C 1
ATOM 1629 O O . ASP B 1 27 ? 1.562 1.043 24.375 1 49.16 27 ASP B O 1
ATOM 1633 N N . SER B 1 28 ? 2.738 2.785 23.641 1 51.06 28 SER B N 1
ATOM 1634 C CA . SER B 1 28 ? 1.505 3.562 23.594 1 51.06 28 SER B CA 1
ATOM 1635 C C . SER B 1 28 ? 0.552 3.014 22.531 1 51.06 28 SER B C 1
ATOM 1637 O O . SER B 1 28 ? -0.659 2.953 22.75 1 51.06 28 SER B O 1
ATOM 1639 N N . ILE B 1 29 ? 1.067 2.646 21.422 1 53.28 29 ILE B N 1
ATOM 1640 C CA . ILE B 1 29 ? 0.239 2.041 20.375 1 53.28 29 ILE B CA 1
ATOM 1641 C C . ILE B 1 29 ? -0.37 0.741 20.906 1 53.28 29 ILE B C 1
ATOM 1643 O O . ILE B 1 29 ? -1.552 0.469 20.672 1 53.28 29 ILE B O 1
ATOM 1647 N N . ASN B 1 30 ? 0.438 0.102 21.641 1 51.22 30 ASN B N 1
ATOM 1648 C CA . ASN B 1 30 ? -0.029 -1.141 22.25 1 51.22 30 ASN B CA 1
ATOM 1649 C C . ASN B 1 30 ? -1.193 -0.896 23.203 1 51.22 30 ASN B C 1
ATOM 1651 O O . ASN B 1 30 ? -2.141 -1.682 23.25 1 51.22 30 ASN B O 1
ATOM 1655 N N . ASP B 1 31 ? -1.091 0.086 23.969 1 51.78 31 ASP B N 1
ATOM 1656 C CA . ASP B 1 31 ? -2.176 0.358 24.906 1 51.78 31 ASP B CA 1
ATOM 1657 C C . ASP B 1 31 ? -3.484 0.633 24.172 1 51.78 31 ASP B C 1
ATOM 1659 O O . ASP B 1 31 ? -4.551 0.182 24.594 1 51.78 31 ASP B O 1
ATOM 1663 N N . LEU B 1 32 ? -3.375 1.35 23.141 1 50.31 32 LEU B N 1
ATOM 1664 C CA . LEU B 1 32 ? -4.582 1.682 22.391 1 50.31 32 LEU B CA 1
ATOM 1665 C C . LEU B 1 32 ? -5.199 0.431 21.766 1 50.31 32 LEU B C 1
ATOM 1667 O O . LEU B 1 32 ? -6.422 0.286 21.75 1 50.31 32 LEU B O 1
ATOM 1671 N N . ILE B 1 33 ? -4.41 -0.424 21.328 1 54.72 33 ILE B N 1
ATOM 1672 C CA . ILE B 1 33 ? -4.875 -1.658 20.703 1 54.72 33 ILE B CA 1
ATOM 1673 C C . ILE B 1 33 ? -5.328 -2.643 21.781 1 54.72 33 ILE B C 1
ATOM 1675 O O . ILE B 1 33 ? -6.277 -3.402 21.578 1 54.72 33 ILE B O 1
ATOM 1679 N N . GLU B 1 34 ? -4.723 -2.576 22.891 1 50.59 34 GLU B N 1
ATOM 1680 C CA . GLU B 1 34 ? -5.07 -3.508 23.953 1 50.59 34 GLU B CA 1
ATOM 1681 C C . GLU B 1 34 ? -6.516 -3.324 24.406 1 50.59 34 GLU B C 1
ATOM 1683 O O . GLU B 1 34 ? -7.148 -4.266 24.891 1 50.59 34 GLU B O 1
ATOM 1688 N N . GLN B 1 35 ? -6.977 -2.215 24.203 1 48.38 35 GLN B N 1
ATOM 1689 C CA . GLN B 1 35 ? -8.359 -2.102 24.641 1 48.38 35 GLN B CA 1
ATOM 1690 C C . GLN B 1 35 ? -9.297 -2.857 23.703 1 48.38 35 GLN B C 1
ATOM 1692 O O . GLN B 1 35 ? -10.484 -3.025 24.016 1 48.38 35 GLN B O 1
ATOM 1697 N N . ALA B 1 36 ? -8.789 -3.283 22.672 1 51.59 36 ALA B N 1
ATOM 1698 C CA . ALA B 1 36 ? -9.68 -4.082 21.828 1 51.59 36 ALA B CA 1
ATOM 1699 C C . ALA B 1 36 ? -9.938 -5.453 22.453 1 51.59 36 ALA B C 1
ATOM 1701 O O . ALA B 1 36 ? -8.992 -6.152 22.828 1 51.59 36 ALA B O 1
ATOM 1702 N N . ASP B 1 37 ? -11.039 -5.66 22.969 1 54.94 37 ASP B N 1
ATOM 1703 C CA . ASP B 1 37 ? -11.477 -6.859 23.672 1 54.94 37 ASP B CA 1
ATOM 1704 C C . ASP B 1 37 ? -11.164 -8.117 22.859 1 54.94 37 ASP B C 1
ATOM 1706 O O . ASP B 1 37 ? -10.883 -9.172 23.438 1 54.94 37 ASP B O 1
ATOM 1710 N N . LEU B 1 38 ? -11.242 -8.062 21.469 1 65.06 38 LEU B N 1
ATOM 1711 C CA . LEU B 1 38 ? -11.039 -9.352 20.812 1 65.06 38 LEU B CA 1
ATOM 1712 C C . LEU B 1 38 ? -9.656 -9.422 20.172 1 65.06 38 LEU B C 1
ATOM 1714 O O . LEU B 1 38 ? -9.211 -8.461 19.547 1 65.06 38 LEU B O 1
ATOM 1718 N N . ASP B 1 39 ? -8.891 -10.461 20.438 1 84.06 39 ASP B N 1
ATOM 1719 C CA . ASP B 1 39 ? -7.531 -10.766 20 1 84.06 39 ASP B CA 1
ATOM 1720 C C . ASP B 1 39 ? -7.387 -10.609 18.5 1 84.06 39 ASP B C 1
ATOM 1722 O O . ASP B 1 39 ? -6.422 -10.008 18.016 1 84.06 39 ASP B O 1
ATOM 1726 N N . THR B 1 40 ? -8.508 -10.906 17.875 1 92.12 40 THR B N 1
ATOM 1727 C CA . THR B 1 40 ? -8.391 -10.805 16.422 1 92.12 40 THR B CA 1
ATOM 1728 C C . THR B 1 40 ? -8.484 -9.352 15.969 1 92.12 40 THR B C 1
ATOM 1730 O O . THR B 1 40 ? -7.832 -8.961 15 1 92.12 40 THR B O 1
ATOM 1733 N N . THR B 1 41 ? -9.258 -8.594 16.781 1 92.12 41 THR B N 1
ATOM 1734 C CA . THR B 1 41 ? -9.367 -7.168 16.484 1 92.12 41 THR B CA 1
ATOM 1735 C C . THR B 1 41 ? -8.023 -6.473 16.688 1 92.12 41 THR B C 1
ATOM 1737 O O . THR B 1 41 ? -7.633 -5.625 15.883 1 92.12 41 THR B O 1
ATOM 1740 N N . LYS B 1 42 ? -7.348 -6.785 17.672 1 92.62 42 LYS B N 1
ATOM 1741 C CA . LYS B 1 42 ? -6.027 -6.219 17.938 1 92.62 42 LYS B CA 1
ATOM 1742 C C . LYS B 1 42 ? -5.047 -6.551 16.828 1 92.62 42 LYS B C 1
ATOM 1744 O O . LYS B 1 42 ? -4.297 -5.68 16.375 1 92.62 42 LYS B O 1
ATOM 1749 N N . VAL B 1 43 ? -5.117 -7.828 16.375 1 96.19 43 VAL B N 1
ATOM 1750 C CA . VAL B 1 43 ? -4.25 -8.25 15.273 1 96.19 43 VAL B CA 1
ATOM 1751 C C . VAL B 1 43 ? -4.535 -7.395 14.039 1 96.19 43 VAL B C 1
ATOM 1753 O O . VAL B 1 43 ? -3.613 -6.879 13.406 1 96.19 43 VAL B O 1
ATOM 1756 N N . ASN B 1 44 ? -5.797 -7.223 13.797 1 95.56 44 ASN B N 1
ATOM 1757 C CA . ASN B 1 44 ? -6.184 -6.469 12.609 1 95.56 44 ASN B CA 1
ATOM 1758 C C . ASN B 1 44 ? -5.773 -5.004 12.719 1 95.56 44 ASN B C 1
ATOM 1760 O O . ASN B 1 44 ? -5.387 -4.383 11.727 1 95.56 44 ASN B O 1
ATOM 1764 N N . HIS B 1 45 ? -5.828 -4.449 13.883 1 93.75 45 HIS B N 1
ATOM 1765 C CA . HIS B 1 45 ? -5.375 -3.08 14.094 1 93.75 45 HIS B CA 1
ATOM 1766 C C . HIS B 1 45 ? -3.867 -2.961 13.898 1 93.75 45 HIS B C 1
ATOM 1768 O O . HIS B 1 45 ? -3.385 -1.993 13.312 1 93.75 45 HIS B O 1
ATOM 1774 N N . LEU B 1 46 ? -3.096 -3.928 14.32 1 95.94 46 LEU B N 1
ATOM 1775 C CA . LEU B 1 46 ? -1.646 -3.936 14.148 1 95.94 46 LEU B CA 1
ATOM 1776 C C . LEU B 1 46 ? -1.277 -4.016 12.664 1 95.94 46 LEU B C 1
ATOM 1778 O O . LEU B 1 46 ? -0.378 -3.309 12.211 1 95.94 46 LEU B O 1
ATOM 1782 N N . ILE B 1 47 ? -2.031 -4.824 11.992 1 97.06 47 ILE B N 1
ATOM 1783 C CA . ILE B 1 47 ? -1.787 -4.949 10.555 1 97.06 47 ILE B CA 1
ATOM 1784 C C . ILE B 1 47 ? -2.053 -3.609 9.867 1 97.06 47 ILE B C 1
ATOM 1786 O O . ILE B 1 47 ? -1.252 -3.154 9.055 1 97.06 47 ILE B O 1
ATOM 1790 N N . GLY B 1 48 ? -3.154 -3.01 10.242 1 95.56 48 GLY B N 1
ATOM 1791 C CA . GLY B 1 48 ? -3.463 -1.694 9.703 1 95.56 48 GLY B CA 1
ATOM 1792 C C . GLY B 1 48 ? -2.395 -0.661 10.008 1 95.56 48 GLY B C 1
ATOM 1793 O O . GLY B 1 48 ? -2.029 0.134 9.141 1 95.56 48 GLY B O 1
ATOM 1794 N N . LEU B 1 49 ? -1.861 -0.684 11.141 1 95.06 49 LEU B N 1
ATOM 1795 C CA . LEU B 1 49 ? -0.805 0.237 11.547 1 95.06 49 LEU B CA 1
ATOM 1796 C C . LEU B 1 49 ? 0.468 -0.009 10.742 1 95.06 49 LEU B C 1
ATOM 1798 O O . LEU B 1 49 ? 1.149 0.938 10.344 1 95.06 49 LEU B O 1
ATOM 1802 N N . SER B 1 50 ? 0.724 -1.276 10.586 1 97.38 50 SER B N 1
ATOM 1803 C CA . SER B 1 50 ? 1.892 -1.643 9.789 1 97.38 50 SER B CA 1
ATOM 1804 C C . SER B 1 50 ? 1.789 -1.092 8.367 1 97.38 50 SER B C 1
ATOM 1806 O O . SER B 1 50 ? 2.771 -0.593 7.816 1 97.38 50 SER B O 1
ATOM 1808 N N . VAL B 1 51 ? 0.642 -1.156 7.812 1 95.75 51 VAL B N 1
ATOM 1809 C CA . VAL B 1 51 ? 0.399 -0.643 6.469 1 95.75 51 VAL B CA 1
ATOM 1810 C C . VAL B 1 51 ? 0.611 0.869 6.445 1 95.75 51 VAL B C 1
ATOM 1812 O O . VAL B 1 51 ? 1.24 1.4 5.527 1 95.75 51 VAL B O 1
ATOM 1815 N N . GLU B 1 52 ? 0.142 1.565 7.41 1 93.31 52 GLU B N 1
ATOM 1816 C CA . GLU B 1 52 ? 0.261 3.02 7.457 1 93.31 52 GLU B CA 1
ATOM 1817 C C . GLU B 1 52 ? 1.722 3.451 7.547 1 93.31 52 GLU B C 1
ATOM 1819 O O . GLU B 1 52 ? 2.15 4.363 6.84 1 93.31 52 GLU B O 1
ATOM 1824 N N . PHE B 1 53 ? 2.48 2.828 8.344 1 94.19 53 PHE B N 1
ATOM 1825 C CA . PHE B 1 53 ? 3.879 3.209 8.508 1 94.19 53 PHE B CA 1
ATOM 1826 C C . PHE B 1 53 ? 4.68 2.861 7.258 1 94.19 53 PHE B C 1
ATOM 1828 O O . PHE B 1 53 ? 5.621 3.572 6.902 1 94.19 53 PHE B O 1
ATOM 1835 N N . ARG B 1 54 ? 4.301 1.777 6.602 1 93.75 54 ARG B N 1
ATOM 1836 C CA . ARG B 1 54 ? 4.922 1.504 5.312 1 93.75 54 ARG B CA 1
ATOM 1837 C C . ARG B 1 54 ? 4.656 2.637 4.324 1 93.75 54 ARG B C 1
ATOM 1839 O O . ARG B 1 54 ? 5.574 3.098 3.641 1 93.75 54 ARG B O 1
ATOM 1846 N N . ASN B 1 55 ? 3.426 3.082 4.297 1 90.56 55 ASN B N 1
ATOM 1847 C CA . ASN B 1 55 ? 3.033 4.145 3.377 1 90.56 55 ASN B CA 1
ATOM 1848 C C . ASN B 1 55 ? 3.754 5.453 3.693 1 90.56 55 ASN B C 1
ATOM 1850 O O . ASN B 1 55 ? 3.969 6.277 2.805 1 90.56 55 ASN B O 1
ATOM 1854 N N . GLU B 1 56 ? 4.164 5.605 4.914 1 89.44 56 GLU B N 1
ATOM 1855 C CA . GLU B 1 56 ? 4.895 6.793 5.336 1 89.44 56 GLU B CA 1
ATOM 1856 C C . GLU B 1 56 ? 6.391 6.641 5.082 1 89.44 56 GLU B C 1
ATOM 1858 O O . GLU B 1 56 ? 7.164 7.582 5.297 1 89.44 56 GLU B O 1
ATOM 1863 N N . GLY B 1 57 ? 6.797 5.465 4.719 1 89.25 57 GLY B N 1
ATOM 1864 C CA . GLY B 1 57 ? 8.195 5.223 4.41 1 89.25 57 GLY B CA 1
ATOM 1865 C C . GLY B 1 57 ? 8.992 4.723 5.605 1 89.25 57 GLY B C 1
ATOM 1866 O O . GLY B 1 57 ? 10.195 4.488 5.5 1 89.25 57 GLY B O 1
ATOM 1867 N N . ASP B 1 58 ? 8.359 4.633 6.758 1 91.12 58 ASP B N 1
ATOM 1868 C CA . ASP B 1 58 ? 9.047 4.086 7.926 1 91.12 58 ASP B CA 1
ATOM 1869 C C . ASP B 1 58 ? 8.984 2.561 7.934 1 91.12 58 ASP B C 1
ATOM 1871 O O . ASP B 1 58 ? 8.203 1.971 8.68 1 91.12 58 ASP B O 1
ATOM 1875 N N . LEU B 1 59 ? 9.844 1.952 7.219 1 94.25 59 LEU B N 1
ATOM 1876 C CA . LEU B 1 59 ? 9.828 0.517 6.961 1 94.25 59 LEU B CA 1
ATOM 1877 C C . LEU B 1 59 ? 10.234 -0.264 8.203 1 94.25 59 LEU B C 1
ATOM 1879 O O . LEU B 1 59 ? 9.758 -1.382 8.422 1 94.25 59 LEU B O 1
ATOM 1883 N N . GLY B 1 60 ? 11.102 0.307 8.992 1 94.75 60 GLY B N 1
ATOM 1884 C CA . GLY B 1 60 ? 11.484 -0.343 10.234 1 94.75 60 GLY B CA 1
ATOM 1885 C C . GLY B 1 60 ? 10.32 -0.528 11.188 1 94.75 60 GLY B C 1
ATOM 1886 O O . GLY B 1 60 ? 10.062 -1.642 11.656 1 94.75 60 GLY B O 1
ATOM 1887 N N . LYS B 1 61 ? 9.648 0.56 11.391 1 93.94 61 LYS B N 1
ATOM 1888 C CA . LYS B 1 61 ? 8.484 0.499 12.281 1 93.94 61 LYS B CA 1
ATOM 1889 C C . LYS B 1 61 ? 7.395 -0.391 11.695 1 93.94 61 LYS B C 1
ATOM 1891 O O . LYS B 1 61 ? 6.734 -1.132 12.422 1 93.94 61 LYS B O 1
ATOM 1896 N N . SER B 1 62 ? 7.164 -0.274 10.445 1 96.94 62 SER B N 1
ATOM 1897 C CA . SER B 1 62 ? 6.191 -1.127 9.773 1 96.94 62 SER B CA 1
ATOM 1898 C C . SER B 1 62 ? 6.477 -2.604 10.031 1 96.94 62 SER B C 1
ATOM 1900 O O . SER B 1 62 ? 5.578 -3.357 10.406 1 96.94 62 SER B O 1
ATOM 1902 N N . LYS B 1 63 ? 7.688 -2.977 9.859 1 97.81 63 LYS B N 1
ATOM 1903 C CA . LYS B 1 63 ? 8.078 -4.375 10.031 1 97.81 63 LYS B CA 1
ATOM 1904 C C . LYS B 1 63 ? 7.918 -4.812 11.484 1 97.81 63 LYS B C 1
ATOM 1906 O O . LYS B 1 63 ? 7.418 -5.906 11.758 1 97.81 63 LYS B O 1
ATOM 1911 N N . GLU B 1 64 ? 8.352 -4.004 12.398 1 97.38 64 GLU B N 1
ATOM 1912 C CA . GLU B 1 64 ? 8.25 -4.32 13.82 1 97.38 64 GLU B CA 1
ATOM 1913 C C . GLU B 1 64 ? 6.801 -4.566 14.219 1 97.38 64 GLU B C 1
ATOM 1915 O O . GLU B 1 64 ? 6.5 -5.543 14.906 1 97.38 64 GLU B O 1
ATOM 1920 N N . ILE B 1 65 ? 5.953 -3.738 13.781 1 97.25 65 ILE B N 1
ATOM 1921 C CA . ILE B 1 65 ? 4.539 -3.848 14.125 1 97.25 65 ILE B CA 1
ATOM 1922 C C . ILE B 1 65 ? 3.951 -5.105 13.484 1 97.25 65 ILE B C 1
ATOM 1924 O O . ILE B 1 65 ? 3.148 -5.805 14.102 1 97.25 65 ILE B O 1
ATOM 1928 N N . ALA B 1 66 ? 4.281 -5.367 12.25 1 98.38 66 ALA B N 1
ATOM 1929 C CA . ALA B 1 66 ? 3.83 -6.586 11.586 1 98.38 66 ALA B CA 1
ATOM 1930 C C . ALA B 1 66 ? 4.312 -7.828 12.328 1 98.38 66 ALA B C 1
ATOM 1932 O O . ALA B 1 66 ? 3.598 -8.828 12.406 1 98.38 66 ALA B O 1
ATOM 1933 N N . GLU B 1 67 ? 5.496 -7.77 12.828 1 98.56 67 GLU B N 1
ATOM 1934 C CA . GLU B 1 67 ? 6.039 -8.875 13.617 1 98.56 67 GLU B CA 1
ATOM 1935 C C . GLU B 1 67 ? 5.246 -9.078 14.906 1 98.56 67 GLU B C 1
ATOM 1937 O O . GLU B 1 67 ? 5.016 -10.211 15.328 1 98.56 67 GLU B O 1
ATOM 1942 N N . ASP B 1 68 ? 4.855 -8.008 15.539 1 97.75 68 ASP B N 1
ATOM 1943 C CA . ASP B 1 68 ? 3.979 -8.109 16.703 1 97.75 68 ASP B CA 1
ATOM 1944 C C . ASP B 1 68 ? 2.65 -8.758 16.328 1 97.75 68 ASP B C 1
ATOM 1946 O O . ASP B 1 68 ? 2.139 -9.602 17.062 1 97.75 68 ASP B O 1
ATOM 1950 N N . ALA B 1 69 ? 2.113 -8.359 15.227 1 98.06 69 ALA B N 1
ATOM 1951 C CA . ALA B 1 69 ? 0.865 -8.938 14.742 1 98.06 69 ALA B CA 1
ATOM 1952 C C . ALA B 1 69 ? 1.025 -10.438 14.477 1 98.06 69 ALA B C 1
ATOM 1954 O O . ALA B 1 69 ? 0.124 -11.227 14.766 1 98.06 69 ALA B O 1
ATOM 1955 N N . LEU B 1 70 ? 2.129 -10.789 13.938 1 98.38 70 LEU B N 1
ATOM 1956 C CA . LEU B 1 70 ? 2.42 -12.195 13.656 1 98.38 70 LEU B CA 1
ATOM 1957 C C . LEU B 1 70 ? 2.459 -13.008 14.945 1 98.38 70 LEU B C 1
ATOM 1959 O O . LEU B 1 70 ? 1.831 -14.062 15.039 1 98.38 70 LEU B O 1
ATOM 1963 N N . SER B 1 71 ? 3.223 -12.492 15.875 1 98.12 71 SER B N 1
ATOM 1964 C CA . SER B 1 71 ? 3.35 -13.18 17.156 1 98.12 71 SER B CA 1
ATOM 1965 C C . SER B 1 71 ? 1.992 -13.359 17.828 1 98.12 71 SER B C 1
ATOM 1967 O O . SER B 1 71 ? 1.661 -14.453 18.281 1 98.12 71 SER B O 1
ATOM 1969 N N . LEU B 1 72 ? 1.204 -12.328 17.859 1 97.06 72 LEU B N 1
ATOM 1970 C CA . LEU B 1 72 ? -0.12 -12.398 18.469 1 97.06 72 LEU B CA 1
ATOM 1971 C C . LEU B 1 72 ? -1.022 -13.359 17.703 1 97.06 72 LEU B C 1
ATOM 1973 O O . LEU B 1 72 ? -1.769 -14.133 18.297 1 97.06 72 LEU B O 1
ATOM 1977 N N . SER B 1 73 ? -1.015 -13.344 16.406 1 97.75 73 SER B N 1
ATOM 1978 C CA . SER B 1 73 ? -1.832 -14.227 15.586 1 97.75 73 SER B CA 1
ATOM 1979 C C . SER B 1 73 ? -1.527 -15.695 15.875 1 97.75 73 SER B C 1
ATOM 1981 O O . SER B 1 73 ? -2.439 -16.516 15.961 1 97.75 73 SER B O 1
ATOM 1983 N N . ARG B 1 74 ? -0.275 -15.945 15.945 1 97.44 74 ARG B N 1
ATOM 1984 C CA . ARG B 1 74 ? 0.134 -17.312 16.234 1 97.44 74 ARG B CA 1
ATOM 1985 C C . ARG B 1 74 ? -0.3 -17.734 17.641 1 97.44 74 ARG B C 1
ATOM 1987 O O . ARG B 1 74 ? -0.771 -18.859 17.844 1 97.44 74 ARG B O 1
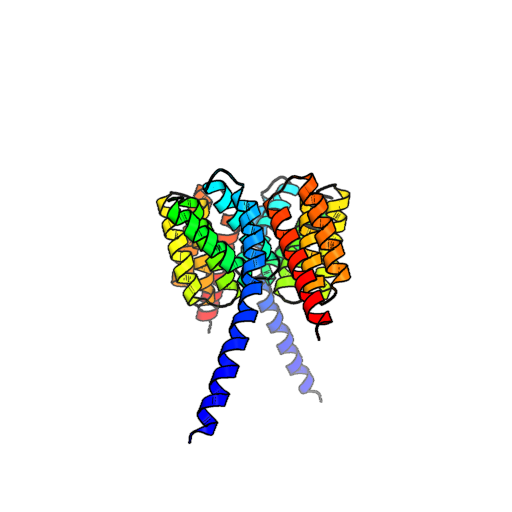ATOM 1994 N N . ASP B 1 75 ? -0.203 -16.828 18.531 1 95.94 75 ASP B N 1
ATOM 1995 C CA . ASP B 1 75 ? -0.612 -17.109 19.906 1 95.94 75 ASP B CA 1
ATOM 1996 C C . ASP B 1 75 ? -2.096 -17.453 19.984 1 95.94 75 ASP B C 1
ATOM 1998 O O . ASP B 1 75 ? -2.494 -18.328 20.75 1 95.94 75 ASP B O 1
ATOM 2002 N N . ILE B 1 76 ? -2.852 -16.828 19.141 1 95.06 76 ILE B N 1
ATOM 2003 C CA . ILE B 1 76 ? -4.293 -17.031 19.25 1 95.06 76 ILE B CA 1
ATOM 2004 C C . ILE B 1 76 ? -4.781 -17.906 18.094 1 95.06 76 ILE B C 1
ATOM 2006 O O . ILE B 1 76 ? -5.984 -18.016 17.859 1 95.06 76 ILE B O 1
ATOM 2010 N N . LYS B 1 77 ? -3.873 -18.406 17.281 1 95.38 77 LYS B N 1
ATOM 2011 C CA . LYS B 1 77 ? -4.145 -19.328 16.172 1 95.38 77 LYS B CA 1
ATOM 2012 C C . LYS B 1 77 ? -5.051 -18.672 15.125 1 95.38 77 LYS B C 1
ATOM 2014 O O . LYS B 1 77 ? -5.961 -19.328 14.602 1 95.38 77 LYS B O 1
ATOM 2019 N N . TYR B 1 78 ? -4.984 -17.438 14.953 1 96.12 78 TYR B N 1
ATOM 2020 C CA . TYR B 1 78 ? -5.695 -16.688 13.922 1 96.12 78 TYR B CA 1
ATOM 2021 C C . TYR B 1 78 ? -4.938 -16.719 12.602 1 96.12 78 TYR B C 1
ATOM 2023 O O . TYR B 1 78 ? -4.152 -15.82 12.312 1 96.12 78 TYR B O 1
ATOM 2031 N N . ARG B 1 79 ? -5.188 -17.688 11.742 1 97.31 79 ARG B N 1
ATOM 2032 C CA . ARG B 1 79 ? -4.406 -18 10.547 1 97.31 79 ARG B CA 1
ATOM 2033 C C . ARG B 1 79 ? -4.469 -16.875 9.531 1 97.31 79 ARG B C 1
ATOM 2035 O O . ARG B 1 79 ? -3.477 -16.562 8.867 1 97.31 79 ARG B O 1
ATOM 2042 N N . SER B 1 80 ? -5.645 -16.25 9.422 1 97.69 80 SER B N 1
ATOM 2043 C CA . SER B 1 80 ? -5.754 -15.109 8.508 1 97.69 80 SER B CA 1
ATOM 2044 C C . SER B 1 80 ? -4.824 -13.977 8.922 1 97.69 80 SER B C 1
ATOM 2046 O O . SER B 1 80 ? -4.152 -13.375 8.078 1 97.69 80 SER B O 1
ATOM 2048 N N . GLY B 1 81 ? -4.797 -13.68 10.227 1 97.62 81 GLY B N 1
ATOM 2049 C CA . GLY B 1 81 ? -3.889 -12.68 10.758 1 97.62 81 GLY B CA 1
ATOM 2050 C C . GLY B 1 81 ? -2.426 -13.023 10.555 1 97.62 81 GLY B C 1
ATOM 2051 O O . GLY B 1 81 ? -1.612 -12.156 10.242 1 97.62 81 GLY B O 1
ATOM 2052 N N . GLU B 1 82 ? -2.096 -14.273 10.695 1 98.12 82 GLU B N 1
ATOM 2053 C CA . GLU B 1 82 ? -0.737 -14.758 10.477 1 98.12 82 GLU B CA 1
ATOM 2054 C C . GLU B 1 82 ? -0.284 -14.5 9.039 1 98.12 82 GLU B C 1
ATOM 2056 O O . GLU B 1 82 ? 0.806 -13.969 8.812 1 98.12 82 GLU B O 1
ATOM 2061 N N . ALA B 1 83 ? -1.154 -14.844 8.117 1 98.62 83 ALA B N 1
ATOM 2062 C CA . ALA B 1 83 ? -0.825 -14.68 6.699 1 98.62 83 ALA B CA 1
ATOM 2063 C C . ALA B 1 83 ? -0.662 -13.203 6.344 1 98.62 83 ALA B C 1
ATOM 2065 O O . ALA B 1 83 ? 0.289 -12.828 5.656 1 98.62 83 ALA B O 1
ATOM 2066 N N . GLN B 1 84 ? -1.555 -12.43 6.863 1 98.5 84 GLN B N 1
ATOM 2067 C CA . GLN B 1 84 ? -1.503 -11 6.586 1 98.5 84 GLN B CA 1
ATOM 2068 C C . GLN B 1 84 ? -0.259 -10.359 7.199 1 98.5 84 GLN B C 1
ATOM 2070 O O . GLN B 1 84 ? 0.361 -9.484 6.594 1 98.5 84 GLN B O 1
ATOM 2075 N N . ALA B 1 85 ? 0.077 -10.719 8.375 1 98.69 85 ALA B N 1
ATOM 2076 C CA . ALA B 1 85 ? 1.273 -10.195 9.031 1 98.69 85 ALA B CA 1
ATOM 2077 C C . ALA B 1 85 ? 2.533 -10.57 8.25 1 98.69 85 ALA B C 1
ATOM 2079 O O . ALA B 1 85 ? 3.414 -9.734 8.047 1 98.69 85 ALA B O 1
ATOM 2080 N N . LEU B 1 86 ? 2.602 -11.812 7.766 1 98.69 86 LEU B N 1
ATOM 2081 C CA . LEU B 1 86 ? 3.729 -12.266 6.957 1 98.69 86 LEU B CA 1
ATOM 2082 C C . LEU B 1 86 ? 3.83 -11.453 5.668 1 98.69 86 LEU B C 1
ATOM 2084 O O . LEU B 1 86 ? 4.926 -11.07 5.258 1 98.69 86 LEU B O 1
ATOM 2088 N N . LYS B 1 87 ? 2.703 -11.211 5.062 1 98.06 87 LYS B N 1
ATOM 2089 C CA . LYS B 1 87 ? 2.674 -10.383 3.855 1 98.06 87 LYS B CA 1
ATOM 2090 C C . LYS B 1 87 ? 3.275 -9.008 4.117 1 98.06 87 LYS B C 1
ATOM 2092 O O . LYS B 1 87 ? 4.094 -8.523 3.334 1 98.06 87 LYS B O 1
ATOM 2097 N N . GLN B 1 88 ? 2.941 -8.422 5.246 1 98.06 88 GLN B N 1
ATOM 2098 C CA . GLN B 1 88 ? 3.41 -7.078 5.562 1 98.06 88 GLN B CA 1
ATOM 2099 C C . GLN B 1 88 ? 4.895 -7.082 5.922 1 98.06 88 GLN B C 1
ATOM 2101 O O . GLN B 1 88 ? 5.625 -6.152 5.578 1 98.06 88 GLN B O 1
ATOM 2106 N N . ILE B 1 89 ? 5.324 -8.125 6.629 1 98.19 89 ILE B N 1
ATOM 2107 C CA . ILE B 1 89 ? 6.746 -8.258 6.922 1 98.19 89 ILE B CA 1
ATOM 2108 C C . ILE B 1 89 ? 7.535 -8.328 5.613 1 98.19 89 ILE B C 1
ATOM 2110 O O . ILE B 1 89 ? 8.523 -7.621 5.441 1 98.19 89 ILE B O 1
ATOM 2114 N N . GLY B 1 90 ? 7.051 -9.156 4.746 1 97.12 90 GLY B N 1
ATOM 2115 C CA . GLY B 1 90 ? 7.699 -9.297 3.453 1 97.12 90 GLY B CA 1
ATOM 2116 C C . GLY B 1 90 ? 7.73 -8.008 2.654 1 97.12 90 GLY B C 1
ATOM 2117 O O . GLY B 1 90 ? 8.719 -7.715 1.978 1 97.12 90 GLY B O 1
ATOM 2118 N N . MET B 1 91 ? 6.684 -7.242 2.703 1 95.94 91 MET B N 1
ATOM 2119 C CA . MET B 1 91 ? 6.633 -5.973 1.985 1 95.94 91 MET B CA 1
ATOM 2120 C C . MET B 1 91 ? 7.711 -5.02 2.492 1 95.94 91 MET B C 1
ATOM 2122 O O . MET B 1 91 ? 8.375 -4.348 1.701 1 95.94 91 MET B O 1
ATOM 2126 N N . ALA B 1 92 ? 7.816 -4.93 3.785 1 94.94 92 ALA B N 1
ATOM 2127 C CA . ALA B 1 92 ? 8.859 -4.086 4.363 1 94.94 92 ALA B CA 1
ATOM 2128 C C . ALA B 1 92 ? 10.242 -4.551 3.93 1 94.94 92 ALA B C 1
ATOM 2130 O O . ALA B 1 92 ? 11.094 -3.738 3.568 1 94.94 92 ALA B O 1
ATOM 2131 N N . GLU B 1 93 ? 10.469 -5.859 3.914 1 94.44 93 GLU B N 1
ATOM 2132 C CA . GLU B 1 93 ? 11.742 -6.441 3.482 1 94.44 93 GLU B CA 1
ATOM 2133 C C . GLU B 1 93 ? 12.008 -6.148 2.008 1 94.44 93 GLU B C 1
ATOM 2135 O O . GLU B 1 93 ? 13.141 -5.855 1.622 1 94.44 93 GLU B O 1
ATOM 2140 N N . PHE B 1 94 ? 10.977 -6.25 1.268 1 93.38 94 PHE B N 1
ATOM 2141 C CA . PHE B 1 94 ? 11.055 -6 -0.166 1 93.38 94 PHE B CA 1
ATOM 2142 C C . PHE B 1 94 ? 11.555 -4.586 -0.439 1 93.38 94 PHE B C 1
ATOM 2144 O O . PHE B 1 94 ? 12.516 -4.391 -1.187 1 93.38 94 PHE B O 1
ATOM 2151 N N . TYR B 1 95 ? 11.055 -3.598 0.188 1 89.94 95 TYR B N 1
ATOM 2152 C CA . TYR B 1 95 ? 11.43 -2.205 -0.038 1 89.94 95 TYR B CA 1
ATOM 2153 C C . TYR B 1 95 ? 12.789 -1.898 0.576 1 89.94 95 TYR B C 1
ATOM 2155 O O . TYR B 1 95 ? 13.422 -0.894 0.236 1 89.94 95 TYR B O 1
ATOM 2163 N N . GLN B 1 96 ? 13.156 -2.779 1.429 1 89.88 96 GLN B N 1
ATOM 2164 C CA . GLN B 1 96 ? 14.492 -2.639 1.987 1 89.88 96 GLN B CA 1
ATOM 2165 C C . GLN B 1 96 ? 15.531 -3.354 1.123 1 89.88 96 GLN B C 1
ATOM 2167 O O . GLN B 1 96 ? 16.719 -3.316 1.419 1 89.88 96 GLN B O 1
ATOM 2172 N N . GLY B 1 97 ? 15.094 -4.109 0.142 1 87.62 97 GLY B N 1
ATOM 2173 C CA . GLY B 1 97 ? 16 -4.762 -0.791 1 87.62 97 GLY B CA 1
ATOM 2174 C C . GLY B 1 97 ? 16.5 -6.109 -0.298 1 87.62 97 GLY B C 1
ATOM 2175 O O . GLY B 1 97 ? 17.484 -6.637 -0.804 1 87.62 97 GLY B O 1
ATOM 2176 N N . LYS B 1 98 ? 15.844 -6.633 0.669 1 89.81 98 LYS B N 1
ATOM 2177 C CA . LYS B 1 98 ? 16.203 -7.938 1.216 1 89.81 98 LYS B CA 1
ATOM 2178 C C . LYS B 1 98 ? 15.461 -9.062 0.504 1 89.81 98 LYS B C 1
ATOM 2180 O O . LYS B 1 98 ? 14.648 -9.758 1.115 1 89.81 98 LYS B O 1
ATOM 2185 N N . TYR B 1 99 ? 15.859 -9.43 -0.672 1 86.88 99 TYR B N 1
ATOM 2186 C CA . TYR B 1 99 ? 15.047 -10.242 -1.573 1 86.88 99 TYR B CA 1
ATOM 2187 C C . TYR B 1 99 ? 15.031 -11.695 -1.127 1 86.88 99 TYR B C 1
ATOM 2189 O O . TYR B 1 99 ? 14.008 -12.375 -1.247 1 86.88 99 TYR B O 1
ATOM 2197 N N . SER B 1 100 ? 16.141 -12.242 -0.608 1 89.62 100 SER B N 1
ATOM 2198 C CA . SER B 1 100 ? 16.141 -13.617 -0.131 1 89.62 100 SER B CA 1
ATOM 2199 C C . SER B 1 100 ? 15.172 -13.797 1.038 1 89.62 100 SER B C 1
ATOM 2201 O O . SER B 1 100 ? 14.43 -14.781 1.086 1 89.62 100 SER B O 1
ATOM 2203 N N . ALA B 1 101 ? 15.172 -12.844 1.931 1 93.94 101 ALA B N 1
ATOM 2204 C CA . ALA B 1 101 ? 14.273 -12.891 3.08 1 93.94 101 ALA B CA 1
ATOM 2205 C C . ALA B 1 101 ? 12.82 -12.773 2.645 1 93.94 101 ALA B C 1
ATOM 2207 O O . ALA B 1 101 ? 11.938 -13.43 3.203 1 93.94 101 ALA B O 1
ATOM 2208 N N . VAL B 1 102 ? 12.602 -12.016 1.617 1 96.31 102 VAL B N 1
ATOM 2209 C CA . VAL B 1 102 ? 11.25 -11.781 1.126 1 96.31 102 VAL B CA 1
ATOM 2210 C C . VAL B 1 102 ? 10.664 -13.078 0.575 1 96.31 102 VAL B C 1
ATOM 2212 O O . VAL B 1 102 ? 9.508 -13.406 0.851 1 96.31 102 VAL B O 1
ATOM 2215 N N . LEU B 1 103 ? 11.453 -13.789 -0.156 1 95.5 103 LEU B N 1
ATOM 2216 C CA . LEU B 1 103 ? 10.969 -15.023 -0.764 1 95.5 103 LEU B CA 1
ATOM 2217 C C . LEU B 1 103 ? 10.547 -16.031 0.305 1 95.5 103 LEU B C 1
ATOM 2219 O O . LEU B 1 103 ? 9.508 -16.672 0.174 1 95.5 103 LEU B O 1
ATOM 2223 N N . GLU B 1 104 ? 11.344 -16.125 1.318 1 96.06 104 GLU B N 1
ATOM 2224 C CA . GLU B 1 104 ? 11 -17.031 2.41 1 96.06 104 GLU B CA 1
ATOM 2225 C C . GLU B 1 104 ? 9.719 -16.594 3.115 1 96.06 104 GLU B C 1
ATOM 2227 O O . GLU B 1 104 ? 8.82 -17.391 3.334 1 96.06 104 GLU B O 1
ATOM 2232 N N . THR B 1 105 ? 9.648 -15.344 3.453 1 98 105 THR B N 1
ATOM 2233 C CA . THR B 1 105 ? 8.516 -14.797 4.195 1 98 105 THR B CA 1
ATOM 2234 C C . THR B 1 105 ? 7.238 -14.875 3.371 1 98 105 THR B C 1
ATOM 2236 O O . THR B 1 105 ? 6.199 -15.312 3.869 1 98 105 THR B O 1
ATOM 2239 N N . TRP B 1 106 ? 7.25 -14.531 2.096 1 97.88 106 TRP B N 1
ATOM 2240 C CA . TRP B 1 106 ? 6.051 -14.5 1.262 1 97.88 106 TRP B CA 1
ATOM 2241 C C . TRP B 1 106 ? 5.641 -15.906 0.848 1 97.88 106 TRP B C 1
ATOM 2243 O O . TRP B 1 106 ? 4.453 -16.188 0.653 1 97.88 106 TRP B O 1
ATOM 2253 N N . THR B 1 107 ? 6.617 -16.781 0.759 1 97.44 107 THR B N 1
ATOM 2254 C CA . THR B 1 107 ? 6.258 -18.172 0.514 1 97.44 107 THR B CA 1
ATOM 2255 C C . THR B 1 107 ? 5.484 -18.75 1.695 1 97.44 107 THR B C 1
ATOM 2257 O O . THR B 1 107 ? 4.504 -19.469 1.508 1 97.44 107 THR B O 1
ATOM 2260 N N . GLU B 1 108 ? 5.945 -18.438 2.865 1 98.31 108 GLU B N 1
ATOM 2261 C CA . GLU B 1 108 ? 5.207 -18.859 4.051 1 98.31 108 GLU B CA 1
ATOM 2262 C C . GLU B 1 108 ? 3.799 -18.266 4.07 1 98.31 108 GLU B C 1
ATOM 2264 O O . GLU B 1 108 ? 2.83 -18.969 4.371 1 98.31 108 GLU B O 1
ATOM 2269 N N . ALA B 1 109 ? 3.672 -16.984 3.775 1 98.69 109 ALA B N 1
ATOM 2270 C CA . ALA B 1 109 ? 2.357 -16.359 3.701 1 98.69 109 ALA B CA 1
ATOM 2271 C C . ALA B 1 109 ? 1.469 -17.062 2.68 1 98.69 109 ALA B C 1
ATOM 2273 O O . ALA B 1 109 ? 0.291 -17.312 2.945 1 98.69 109 ALA B O 1
ATOM 2274 N N . HIS B 1 110 ? 2.031 -17.344 1.521 1 98.44 110 HIS B N 1
ATOM 2275 C CA . HIS B 1 110 ? 1.312 -18.031 0.458 1 98.44 110 HIS B CA 1
ATOM 2276 C C . HIS B 1 110 ? 0.785 -19.391 0.938 1 98.44 110 HIS B C 1
ATOM 2278 O O . HIS B 1 110 ? -0.365 -19.734 0.667 1 98.44 110 HIS B O 1
ATOM 2284 N N . GLU B 1 111 ? 1.587 -20.125 1.654 1 98.31 111 GLU B N 1
ATOM 2285 C CA . GLU B 1 111 ? 1.194 -21.422 2.197 1 98.31 111 GLU B CA 1
ATOM 2286 C C . GLU B 1 111 ? 0.052 -21.281 3.197 1 98.31 111 GLU B C 1
ATOM 2288 O O . GLU B 1 111 ? -0.919 -22.031 3.152 1 98.31 111 GLU B O 1
ATOM 2293 N N . VAL B 1 112 ? 0.144 -20.312 4.086 1 98.5 112 VAL B N 1
ATOM 2294 C CA . VAL B 1 112 ? -0.884 -20.109 5.105 1 98.5 112 VAL B CA 1
ATOM 2295 C C . VAL B 1 112 ? -2.195 -19.703 4.441 1 98.5 112 VAL B C 1
ATOM 2297 O O . VAL B 1 112 ? -3.264 -20.203 4.793 1 98.5 112 VAL B O 1
ATOM 2300 N N . PHE B 1 113 ? -2.158 -18.797 3.428 1 98.38 113 PHE B N 1
ATOM 2301 C CA . PHE B 1 113 ? -3.357 -18.422 2.686 1 98.38 113 PHE B CA 1
ATOM 2302 C C . PHE B 1 113 ? -3.986 -19.641 2.02 1 98.38 113 PHE B C 1
ATOM 2304 O O . PHE B 1 113 ? -5.211 -19.766 1.956 1 98.38 113 PHE B O 1
ATOM 2311 N N . GLY B 1 114 ? -3.131 -20.484 1.511 1 97.81 114 GLY B N 1
ATOM 2312 C CA . GLY B 1 114 ? -3.613 -21.719 0.91 1 97.81 114 GLY B CA 1
ATOM 2313 C C . GLY B 1 114 ? -4.32 -22.625 1.898 1 97.81 114 GLY B C 1
ATOM 2314 O O . GLY B 1 114 ? -5.371 -23.188 1.588 1 97.81 114 GLY B O 1
ATOM 2315 N N . GLU B 1 115 ? -3.783 -22.719 3.035 1 97.5 115 GLU B N 1
ATOM 2316 C CA . GLU B 1 115 ? -4.348 -23.578 4.07 1 97.5 115 GLU B CA 1
ATOM 2317 C C . GLU B 1 115 ? -5.746 -23.109 4.465 1 97.5 115 GLU B C 1
ATOM 2319 O O . GLU B 1 115 ? -6.602 -23.938 4.812 1 97.5 115 GLU B O 1
ATOM 2324 N N . ILE B 1 116 ? -5.977 -21.844 4.375 1 97.19 116 ILE B N 1
ATOM 2325 C CA . ILE B 1 116 ? -7.273 -21.344 4.812 1 97.19 116 ILE B CA 1
ATOM 2326 C C . ILE B 1 116 ? -8.141 -21.031 3.598 1 97.19 116 ILE B C 1
ATOM 2328 O O . ILE B 1 116 ? -9.156 -20.328 3.715 1 97.19 116 ILE B O 1
ATOM 2332 N N . ASN B 1 117 ? -7.715 -21.375 2.379 1 96.81 117 ASN B N 1
ATOM 2333 C CA . ASN B 1 117 ? -8.438 -21.234 1.12 1 96.81 117 ASN B CA 1
ATOM 2334 C C . ASN B 1 117 ? -8.789 -19.766 0.837 1 96.81 117 ASN B C 1
ATOM 2336 O O . ASN B 1 117 ? -9.898 -19.469 0.4 1 96.81 117 ASN B O 1
ATOM 2340 N N . ASP B 1 118 ? -7.945 -18.938 1.301 1 97 118 ASP B N 1
ATOM 2341 C CA . ASP B 1 118 ? -8.086 -17.531 0.931 1 97 118 ASP B CA 1
ATOM 2342 C C . ASP B 1 118 ? -7.523 -17.266 -0.465 1 97 118 ASP B C 1
ATOM 2344 O O . ASP B 1 118 ? -6.355 -16.906 -0.611 1 97 118 ASP B O 1
ATOM 2348 N N . LEU B 1 119 ? -8.359 -17.312 -1.436 1 96.69 119 LEU B N 1
ATOM 2349 C CA . LEU B 1 119 ? -7.949 -17.25 -2.834 1 96.69 119 LEU B CA 1
ATOM 2350 C C . LEU B 1 119 ? -7.387 -15.875 -3.168 1 96.69 119 LEU B C 1
ATOM 2352 O O . LEU B 1 119 ? -6.449 -15.758 -3.959 1 96.69 119 LEU B O 1
ATOM 2356 N N . ASP B 1 120 ? -7.949 -14.859 -2.568 1 95.12 120 ASP B N 1
ATOM 2357 C CA . ASP B 1 120 ? -7.434 -13.516 -2.797 1 95.12 120 ASP B CA 1
ATOM 2358 C C . ASP B 1 120 ? -6 -13.383 -2.293 1 95.12 120 ASP B C 1
ATOM 2360 O O . ASP B 1 120 ? -5.133 -12.859 -3.002 1 95.12 120 ASP B O 1
ATOM 2364 N N . GLY B 1 121 ? -5.801 -13.867 -1.078 1 96.62 121 GLY B N 1
ATOM 2365 C CA . GLY B 1 121 ? -4.461 -13.875 -0.513 1 96.62 121 GLY B CA 1
ATOM 2366 C C . GLY B 1 121 ? -3.477 -14.695 -1.318 1 96.62 121 GLY B C 1
ATOM 2367 O O . GLY B 1 121 ? -2.352 -14.258 -1.565 1 96.62 121 GLY B O 1
ATOM 2368 N N . MET B 1 122 ? -3.926 -15.82 -1.796 1 97.38 122 MET B N 1
ATOM 2369 C CA . MET B 1 122 ? -3.078 -16.688 -2.604 1 97.38 122 MET B CA 1
ATOM 2370 C C . MET B 1 122 ? -2.693 -16.016 -3.914 1 97.38 122 MET B C 1
ATOM 2372 O O . MET B 1 122 ? -1.527 -16.047 -4.312 1 97.38 122 MET B O 1
ATOM 2376 N N . SER B 1 123 ? -3.66 -15.438 -4.531 1 97.12 123 SER B N 1
ATOM 2377 C CA . SER B 1 123 ? -3.406 -14.773 -5.805 1 97.12 123 SER B CA 1
ATOM 2378 C C . SER B 1 123 ? -2.439 -13.602 -5.637 1 97.12 123 SER B C 1
ATOM 2380 O O . SER B 1 123 ? -1.523 -13.43 -6.441 1 97.12 123 SER B O 1
ATOM 2382 N N . ASN B 1 124 ? -2.639 -12.82 -4.656 1 95.19 124 ASN B N 1
ATOM 2383 C CA . ASN B 1 124 ? -1.772 -11.688 -4.355 1 95.19 124 ASN B CA 1
ATOM 2384 C C . ASN B 1 124 ? -0.34 -12.133 -4.078 1 95.19 124 ASN B C 1
ATOM 2386 O O . ASN B 1 124 ? 0.608 -11.57 -4.625 1 95.19 124 ASN B O 1
ATOM 2390 N N . MET B 1 125 ? -0.213 -13.125 -3.225 1 97.12 125 MET B N 1
ATOM 2391 C CA . MET B 1 125 ? 1.128 -13.594 -2.893 1 97.12 125 MET B CA 1
ATOM 2392 C C . MET B 1 125 ? 1.812 -14.195 -4.117 1 97.12 125 MET B C 1
ATOM 2394 O O . MET B 1 125 ? 3.002 -13.969 -4.34 1 97.12 125 MET B O 1
ATOM 2398 N N . ALA B 1 126 ? 1.051 -14.984 -4.906 1 97.56 126 ALA B N 1
ATOM 2399 C CA . ALA B 1 126 ? 1.613 -15.555 -6.129 1 97.56 126 ALA B CA 1
ATOM 2400 C C . ALA B 1 126 ? 2.143 -14.461 -7.047 1 97.56 126 ALA B C 1
ATOM 2402 O O . ALA B 1 126 ? 3.254 -14.562 -7.574 1 97.56 126 ALA B O 1
ATOM 2403 N N . ASN B 1 127 ? 1.391 -13.438 -7.207 1 96.12 127 ASN B N 1
ATOM 2404 C CA . ASN B 1 127 ? 1.812 -12.32 -8.047 1 96.12 127 ASN B CA 1
ATOM 2405 C C . ASN B 1 127 ? 3.07 -11.656 -7.504 1 96.12 127 ASN B C 1
ATOM 2407 O O . ASN B 1 127 ? 4.004 -11.367 -8.258 1 96.12 127 ASN B O 1
ATOM 2411 N N . ASN B 1 128 ? 3.121 -11.406 -6.246 1 95 128 ASN B N 1
ATOM 2412 C CA . ASN B 1 128 ? 4.258 -10.742 -5.617 1 95 128 ASN B CA 1
ATOM 2413 C C . ASN B 1 128 ? 5.516 -11.609 -5.676 1 95 128 ASN B C 1
ATOM 2415 O O . ASN B 1 128 ? 6.605 -11.109 -5.953 1 95 128 ASN B O 1
ATOM 2419 N N . ILE B 1 129 ? 5.355 -12.875 -5.426 1 96.56 129 ILE B N 1
ATOM 2420 C CA . ILE B 1 129 ? 6.488 -13.797 -5.512 1 96.56 129 ILE B CA 1
ATOM 2421 C C . ILE B 1 129 ? 6.988 -13.867 -6.949 1 96.56 129 ILE B C 1
ATOM 2423 O O . ILE B 1 129 ? 8.195 -13.875 -7.195 1 96.56 129 ILE B O 1
ATOM 2427 N N . GLY B 1 130 ? 6.031 -13.93 -7.898 1 96.12 130 GLY B N 1
ATOM 2428 C CA . GLY B 1 130 ? 6.406 -13.867 -9.305 1 96.12 130 GLY B CA 1
ATOM 2429 C C . GLY B 1 130 ? 7.254 -12.656 -9.641 1 96.12 130 GLY B C 1
ATOM 2430 O O . GLY B 1 130 ? 8.234 -12.766 -10.383 1 96.12 130 GLY B O 1
ATOM 2431 N N . ALA B 1 131 ? 6.934 -11.547 -9.102 1 93.25 131 ALA B N 1
ATOM 2432 C CA . ALA B 1 131 ? 7.672 -10.305 -9.352 1 93.25 131 ALA B CA 1
ATOM 2433 C C . ALA B 1 131 ? 9.102 -10.406 -8.828 1 93.25 131 ALA B C 1
ATOM 2435 O O . ALA B 1 131 ? 10.031 -9.852 -9.422 1 93.25 131 ALA B O 1
ATOM 2436 N N . ILE B 1 132 ? 9.266 -11.062 -7.715 1 93.06 132 ILE B N 1
ATOM 2437 C CA . ILE B 1 132 ? 10.602 -11.25 -7.16 1 93.06 132 ILE B CA 1
ATOM 2438 C C . ILE B 1 132 ? 11.438 -12.117 -8.102 1 93.06 132 ILE B C 1
ATOM 2440 O O . ILE B 1 132 ? 12.586 -11.797 -8.398 1 93.06 132 ILE B O 1
ATOM 2444 N N . PHE B 1 133 ? 10.883 -13.172 -8.547 1 94.31 133 PHE B N 1
ATOM 2445 C CA . PHE B 1 133 ? 11.594 -14.047 -9.477 1 94.31 133 PHE B CA 1
ATOM 2446 C C . PHE B 1 133 ? 11.891 -13.328 -10.789 1 94.31 133 PHE B C 1
ATOM 2448 O O . PHE B 1 133 ? 12.961 -13.5 -11.367 1 94.31 133 PHE B O 1
ATOM 2455 N N . TYR B 1 134 ? 10.93 -12.547 -11.234 1 93.06 134 TYR B N 1
ATOM 2456 C CA . TYR B 1 134 ? 11.117 -11.766 -12.453 1 93.06 134 TYR B CA 1
ATOM 2457 C C . TYR B 1 134 ? 12.312 -10.82 -12.32 1 93.06 134 TYR B C 1
ATOM 2459 O O . TYR B 1 134 ? 13.164 -10.766 -13.203 1 93.06 134 TYR B O 1
ATOM 2467 N N . SER B 1 135 ? 12.359 -10.172 -11.219 1 88.19 135 SER B N 1
ATOM 2468 C CA . SER B 1 135 ? 13.445 -9.227 -10.961 1 88.19 135 SER B CA 1
ATOM 2469 C C . SER B 1 135 ? 14.789 -9.945 -10.844 1 88.19 135 SER B C 1
ATOM 2471 O O . SER B 1 135 ? 15.828 -9.383 -11.18 1 88.19 135 SER B O 1
ATOM 2473 N N . ALA B 1 136 ? 14.742 -11.164 -10.406 1 89.56 136 ALA B N 1
ATOM 2474 C CA . ALA B 1 136 ? 15.945 -11.969 -10.242 1 89.56 136 ALA B CA 1
ATOM 2475 C C . ALA B 1 136 ? 16.359 -12.617 -11.555 1 89.56 136 ALA B C 1
ATOM 2477 O O . ALA B 1 136 ? 17.406 -13.281 -11.633 1 89.56 136 ALA B O 1
ATOM 2478 N N . GLY B 1 137 ? 15.562 -12.508 -12.531 1 90 137 GLY B N 1
ATOM 2479 C CA . GLY B 1 137 ? 15.898 -13.031 -13.844 1 90 137 GLY B CA 1
ATOM 2480 C C . GLY B 1 137 ? 15.477 -14.477 -14.031 1 90 137 GLY B C 1
ATOM 2481 O O . GLY B 1 137 ? 15.82 -15.102 -15.039 1 90 137 GLY B O 1
ATOM 2482 N N . ASN B 1 138 ? 14.828 -15 -13.055 1 93.88 138 ASN B N 1
ATOM 2483 C CA . ASN B 1 138 ? 14.289 -16.344 -13.195 1 93.88 138 ASN B CA 1
ATOM 2484 C C . ASN B 1 138 ? 12.914 -16.344 -13.852 1 93.88 138 ASN B C 1
ATOM 2486 O O . ASN B 1 138 ? 11.891 -16.422 -13.172 1 93.88 138 ASN B O 1
ATOM 2490 N N . GLN B 1 139 ? 12.906 -16.359 -15.172 1 94.94 139 GLN B N 1
ATOM 2491 C CA . GLN B 1 139 ? 11.695 -16.156 -15.969 1 94.94 139 GLN B CA 1
ATOM 2492 C C . GLN B 1 139 ? 10.742 -17.328 -15.82 1 94.94 139 GLN B C 1
ATOM 2494 O O . GLN B 1 139 ? 9.523 -17.156 -15.766 1 94.94 139 GLN B O 1
ATOM 2499 N N . ALA B 1 140 ? 11.289 -18.469 -15.727 1 95.5 140 ALA B N 1
ATOM 2500 C CA . ALA B 1 140 ? 10.445 -19.656 -15.633 1 95.5 140 ALA B CA 1
ATOM 2501 C C . ALA B 1 140 ? 9.633 -19.656 -14.344 1 95.5 140 ALA B C 1
ATOM 2503 O O . ALA B 1 140 ? 8.422 -19.891 -14.359 1 95.5 140 ALA B O 1
ATOM 2504 N N . LYS B 1 141 ? 10.297 -19.391 -13.234 1 96.62 141 LYS B N 1
ATOM 2505 C CA . LYS B 1 141 ? 9.594 -19.359 -11.953 1 96.62 141 LYS B CA 1
ATOM 2506 C C . LYS B 1 141 ? 8.641 -18.172 -11.891 1 96.62 141 LYS B C 1
ATOM 2508 O O . LYS B 1 141 ? 7.555 -18.266 -11.305 1 96.62 141 LYS B O 1
ATOM 2513 N N . ALA B 1 142 ? 9.094 -17.062 -12.469 1 97 142 ALA B N 1
ATOM 2514 C CA . ALA B 1 142 ? 8.203 -15.914 -12.539 1 97 142 ALA B CA 1
ATOM 2515 C C . ALA B 1 142 ? 6.898 -16.266 -13.25 1 97 142 ALA B C 1
ATOM 2517 O O . ALA B 1 142 ? 5.812 -15.984 -12.742 1 97 142 ALA B O 1
ATOM 2518 N N . LEU B 1 143 ? 7 -16.953 -14.344 1 97.19 143 LEU B N 1
ATOM 2519 C CA . LEU B 1 143 ? 5.836 -17.328 -15.141 1 97.19 143 LEU B CA 1
ATOM 2520 C C . LEU B 1 143 ? 4.941 -18.297 -14.383 1 97.19 143 LEU B C 1
ATOM 2522 O O . LEU B 1 143 ? 3.715 -18.188 -14.438 1 97.19 143 LEU B O 1
ATOM 2526 N N . GLU B 1 144 ? 5.559 -19.234 -13.727 1 97.94 144 GLU B N 1
ATOM 2527 C CA . GLU B 1 144 ? 4.797 -20.203 -12.938 1 97.94 144 GLU B CA 1
ATOM 2528 C C . GLU B 1 144 ? 3.896 -19.484 -11.93 1 97.94 144 GLU B C 1
ATOM 2530 O O . GLU B 1 144 ? 2.705 -19.797 -11.836 1 97.94 144 GLU B O 1
ATOM 2535 N N . TYR B 1 145 ? 4.43 -18.562 -11.227 1 98.06 145 TYR B N 1
ATOM 2536 C CA . TYR B 1 145 ? 3.674 -17.875 -10.18 1 98.06 145 TYR B CA 1
ATOM 2537 C C . TYR B 1 145 ? 2.668 -16.906 -10.789 1 98.06 145 TYR B C 1
ATOM 2539 O O . TYR B 1 145 ? 1.545 -16.781 -10.297 1 98.06 145 TYR B O 1
ATOM 2547 N N . TYR B 1 146 ? 3.021 -16.141 -11.828 1 97.56 146 TYR B N 1
ATOM 2548 C CA . TYR B 1 146 ? 2.084 -15.242 -12.484 1 97.56 146 TYR B CA 1
ATOM 2549 C C . TYR B 1 146 ? 0.896 -16 -13.055 1 97.56 146 TYR B C 1
ATOM 2551 O O . TYR B 1 146 ? -0.242 -15.531 -12.992 1 97.56 146 TYR B O 1
ATOM 2559 N N . LEU B 1 147 ? 1.167 -17.172 -13.578 1 98.19 147 LEU B N 1
ATOM 2560 C CA . LEU B 1 147 ? 0.095 -18 -14.141 1 98.19 147 LEU B CA 1
ATOM 2561 C C . LEU B 1 147 ? -0.824 -18.516 -13.039 1 98.19 147 LEU B C 1
ATOM 2563 O O . LEU B 1 147 ? -2.037 -18.609 -13.227 1 98.19 147 LEU B O 1
ATOM 2567 N N . GLU B 1 148 ? -0.229 -18.891 -11.945 1 98.25 148 GLU B N 1
ATOM 2568 C CA . GLU B 1 148 ? -1.058 -19.266 -10.805 1 98.25 148 GLU B CA 1
ATOM 2569 C C . GLU B 1 148 ? -1.957 -18.109 -10.375 1 98.25 148 GLU B C 1
ATOM 2571 O O . GLU B 1 148 ? -3.152 -18.297 -10.148 1 98.25 148 GLU B O 1
ATOM 2576 N N . SER B 1 149 ? -1.387 -16.922 -10.242 1 98.19 149 SER B N 1
ATOM 2577 C CA . SER B 1 149 ? -2.154 -15.727 -9.883 1 98.19 149 SER B CA 1
ATOM 2578 C C . SER B 1 149 ? -3.285 -15.477 -10.867 1 98.19 149 SER B C 1
ATOM 2580 O O . SER B 1 149 ? -4.418 -15.188 -10.469 1 98.19 149 SER B O 1
ATOM 2582 N N . LEU B 1 150 ? -3.035 -15.617 -12.156 1 97.5 150 LEU B N 1
ATOM 2583 C CA . LEU B 1 150 ? -4.023 -15.406 -13.203 1 97.5 150 LEU B CA 1
ATOM 2584 C C . LEU B 1 150 ? -5.164 -16.406 -13.094 1 97.5 150 LEU B C 1
ATOM 2586 O O . LEU B 1 150 ? -6.336 -16.047 -13.195 1 97.5 150 LEU B O 1
ATOM 2590 N N . SER B 1 151 ? -4.824 -17.625 -12.914 1 98.25 151 SER B N 1
ATOM 2591 C CA . SER B 1 151 ? -5.832 -18.672 -12.82 1 98.25 151 SER B CA 1
ATOM 2592 C C . SER B 1 151 ? -6.812 -18.406 -11.68 1 98.25 151 SER B C 1
ATOM 2594 O O . SER B 1 151 ? -8.023 -18.547 -11.859 1 98.25 151 SER B O 1
ATOM 2596 N N . ILE B 1 152 ? -6.25 -18.031 -10.555 1 97.69 152 ILE B N 1
ATOM 2597 C CA . ILE B 1 152 ? -7.086 -17.75 -9.398 1 97.69 152 ILE B CA 1
ATOM 2598 C C . ILE B 1 152 ? -7.922 -16.5 -9.656 1 97.69 152 ILE B C 1
ATOM 2600 O O . ILE B 1 152 ? -9.117 -16.453 -9.352 1 97.69 152 ILE B O 1
ATOM 2604 N N . ALA B 1 153 ? -7.293 -15.492 -10.25 1 96.31 153 ALA B N 1
ATOM 2605 C CA . ALA B 1 153 ? -7.98 -14.242 -10.547 1 96.31 153 ALA B CA 1
ATOM 2606 C C . ALA B 1 153 ? -9.141 -14.469 -11.516 1 96.31 153 ALA B C 1
ATOM 2608 O O . ALA B 1 153 ? -10.203 -13.859 -11.367 1 96.31 153 ALA B O 1
ATOM 2609 N N . GLU B 1 154 ? -8.93 -15.297 -12.453 1 96.38 154 GLU B N 1
ATOM 2610 C CA . GLU B 1 154 ? -9.977 -15.633 -13.414 1 96.38 154 GLU B CA 1
ATOM 2611 C C . GLU B 1 154 ? -11.148 -16.344 -12.727 1 96.38 154 GLU B C 1
ATOM 2613 O O . GLU B 1 154 ? -12.312 -16.062 -13.008 1 96.38 154 GLU B O 1
ATOM 2618 N N . LYS B 1 155 ? -10.781 -17.188 -11.852 1 96.44 155 LYS B N 1
ATOM 2619 C CA . LYS B 1 155 ? -11.812 -17.906 -11.102 1 96.44 155 LYS B CA 1
ATOM 2620 C C . LYS B 1 155 ? -12.648 -16.938 -10.273 1 96.44 155 LYS B C 1
ATOM 2622 O O . LYS B 1 155 ? -13.859 -17.125 -10.109 1 96.44 155 LYS B O 1
ATOM 2627 N N . GLN B 1 156 ? -12.016 -15.922 -9.844 1 95.81 156 GLN B N 1
ATOM 2628 C CA . GLN B 1 156 ? -12.688 -14.953 -8.992 1 95.81 156 GLN B CA 1
ATOM 2629 C C . GLN B 1 156 ? -13.266 -13.805 -9.812 1 95.81 156 GLN B C 1
ATOM 2631 O O . GLN B 1 156 ? -13.883 -12.883 -9.266 1 95.81 156 GLN B O 1
ATOM 2636 N N . GLU B 1 157 ? -12.984 -13.766 -11.102 1 93.56 157 GLU B N 1
ATOM 2637 C CA . GLU B 1 157 ? -13.422 -12.695 -11.992 1 93.56 157 GLU B CA 1
ATOM 2638 C C . GLU B 1 157 ? -12.969 -11.328 -11.477 1 93.56 157 GLU B C 1
ATOM 2640 O O . GLU B 1 157 ? -13.766 -10.391 -11.422 1 93.56 157 GLU B O 1
ATOM 2645 N N . ASN B 1 158 ? -11.773 -11.25 -10.969 1 92.38 158 ASN B N 1
ATOM 2646 C CA . ASN B 1 158 ? -11.148 -10.023 -10.492 1 92.38 158 ASN B CA 1
ATOM 2647 C C . ASN B 1 158 ? -10.414 -9.297 -11.617 1 92.38 158 ASN B C 1
ATOM 2649 O O . ASN B 1 158 ? -9.281 -9.633 -11.945 1 92.38 158 ASN B O 1
ATOM 2653 N N . PRO B 1 159 ? -10.977 -8.289 -12.148 1 89.88 159 PRO B N 1
ATOM 2654 C CA . PRO B 1 159 ? -10.422 -7.695 -13.359 1 89.88 159 PRO B CA 1
ATOM 2655 C C . PRO B 1 159 ? -9.07 -7.027 -13.125 1 89.88 159 PRO B C 1
ATOM 2657 O O . PRO B 1 159 ? -8.211 -7.051 -14.008 1 89.88 159 PRO B O 1
ATOM 2660 N N . VAL B 1 160 ? -8.898 -6.406 -11.984 1 92.12 160 VAL B N 1
ATOM 2661 C CA . VAL B 1 160 ? -7.648 -5.711 -11.688 1 92.12 160 VAL B CA 1
ATOM 2662 C C . VAL B 1 160 ? -6.504 -6.719 -11.594 1 92.12 160 VAL B C 1
ATOM 2664 O O . VAL B 1 160 ? -5.441 -6.52 -12.188 1 92.12 160 VAL B O 1
ATOM 2667 N N . ARG B 1 161 ? -6.715 -7.809 -10.914 1 93 161 ARG B N 1
ATOM 2668 C CA . ARG B 1 161 ? -5.688 -8.836 -10.766 1 93 161 ARG B CA 1
ATOM 2669 C C . ARG B 1 161 ? -5.445 -9.562 -12.078 1 93 161 ARG B C 1
ATOM 2671 O O . ARG B 1 161 ? -4.316 -9.953 -12.383 1 93 161 ARG B O 1
ATOM 2678 N N . ILE B 1 162 ? -6.504 -9.797 -12.844 1 93.69 162 ILE B N 1
ATOM 2679 C CA . ILE B 1 162 ? -6.344 -10.383 -14.172 1 93.69 162 ILE B CA 1
ATOM 2680 C C . ILE B 1 162 ? -5.453 -9.492 -15.031 1 93.69 162 ILE B C 1
ATOM 2682 O O . ILE B 1 162 ? -4.477 -9.961 -15.617 1 93.69 162 ILE B O 1
ATOM 2686 N N . ALA B 1 163 ? -5.719 -8.242 -15.023 1 92.06 163 ALA B N 1
ATOM 2687 C CA . ALA B 1 163 ? -4.953 -7.293 -15.82 1 92.06 163 ALA B CA 1
ATOM 2688 C C . ALA B 1 163 ? -3.492 -7.25 -15.383 1 92.06 163 ALA B C 1
ATOM 2690 O O . ALA B 1 163 ? -2.584 -7.234 -16.219 1 92.06 163 ALA B O 1
ATOM 2691 N N . THR B 1 164 ? -3.277 -7.199 -14.109 1 94.5 164 THR B N 1
ATOM 2692 C CA . THR B 1 164 ? -1.921 -7.133 -13.578 1 94.5 164 THR B CA 1
ATOM 2693 C C . THR B 1 164 ? -1.144 -8.398 -13.93 1 94.5 164 THR B C 1
ATOM 2695 O O . THR B 1 164 ? 0.019 -8.328 -14.336 1 94.5 164 THR B O 1
ATOM 2698 N N . SER B 1 165 ? -1.8 -9.531 -13.727 1 95.06 165 SER B N 1
ATOM 2699 C CA . SER B 1 165 ? -1.14 -10.789 -14.039 1 95.06 165 SER B CA 1
ATOM 2700 C C . SER B 1 165 ? -0.791 -10.883 -15.516 1 95.06 165 SER B C 1
ATOM 2702 O O . SER B 1 165 ? 0.318 -11.281 -15.875 1 95.06 165 SER B O 1
ATOM 2704 N N . LEU B 1 166 ? -1.64 -10.492 -16.375 1 94 166 LEU B N 1
ATOM 2705 C CA . LEU B 1 166 ? -1.407 -10.531 -17.812 1 94 166 LEU B CA 1
ATOM 2706 C C . LEU B 1 166 ? -0.282 -9.578 -18.203 1 94 166 LEU B C 1
ATOM 2708 O O . LEU B 1 166 ? 0.558 -9.914 -19.047 1 94 166 LEU B O 1
ATOM 2712 N N . ALA B 1 167 ? -0.296 -8.438 -17.641 1 91.69 167 ALA B N 1
ATOM 2713 C CA . ALA B 1 167 ? 0.773 -7.48 -17.906 1 91.69 167 ALA B CA 1
ATOM 2714 C C . ALA B 1 167 ? 2.131 -8.047 -17.5 1 91.69 167 ALA B C 1
ATOM 2716 O O . ALA B 1 167 ? 3.113 -7.902 -18.219 1 91.69 167 ALA B O 1
ATOM 2717 N N . ASN B 1 168 ? 2.195 -8.625 -16.344 1 93.69 168 ASN B N 1
ATOM 2718 C CA . ASN B 1 168 ? 3.436 -9.211 -15.852 1 93.69 168 ASN B CA 1
ATOM 2719 C C . ASN B 1 168 ? 3.9 -10.367 -16.734 1 93.69 168 ASN B C 1
ATOM 2721 O O . ASN B 1 168 ? 5.086 -10.477 -17.047 1 93.69 168 ASN B O 1
ATOM 2725 N N . ILE B 1 169 ? 2.91 -11.18 -17.109 1 94.88 169 ILE B N 1
ATOM 2726 C CA . ILE B 1 169 ? 3.219 -12.281 -18.016 1 94.88 169 ILE B CA 1
ATOM 2727 C C . ILE B 1 169 ? 3.752 -11.734 -19.344 1 94.88 169 ILE B C 1
ATOM 2729 O O . ILE B 1 169 ? 4.746 -12.234 -19.859 1 94.88 169 ILE B O 1
ATOM 2733 N N . GLY B 1 170 ? 3.062 -10.773 -19.844 1 92.56 170 GLY B N 1
ATOM 2734 C CA . GLY B 1 170 ? 3.559 -10.109 -21.047 1 92.56 170 GLY B CA 1
ATOM 2735 C C . GLY B 1 170 ? 4.973 -9.578 -20.891 1 92.56 170 GLY B C 1
ATOM 2736 O O . GLY B 1 170 ? 5.781 -9.68 -21.828 1 92.56 170 GLY B O 1
ATOM 2737 N N . GLY B 1 171 ? 5.262 -8.945 -19.734 1 89.94 171 GLY B N 1
ATOM 2738 C CA . GLY B 1 171 ? 6.609 -8.477 -19.438 1 89.94 171 GLY B CA 1
ATOM 2739 C C . GLY B 1 171 ? 7.648 -9.578 -19.469 1 89.94 171 GLY B C 1
ATOM 2740 O O . GLY B 1 171 ? 8.758 -9.383 -19.969 1 89.94 171 GLY B O 1
ATOM 2741 N N . VAL B 1 172 ? 7.32 -10.703 -18.938 1 92.94 172 VAL B N 1
ATOM 2742 C CA . VAL B 1 172 ? 8.234 -11.836 -18.938 1 92.94 172 VAL B CA 1
ATOM 2743 C C . VAL B 1 172 ? 8.539 -12.273 -20.359 1 92.94 172 VAL B C 1
ATOM 2745 O O . VAL B 1 172 ? 9.703 -12.461 -20.734 1 92.94 172 VAL B O 1
ATOM 2748 N N . TYR B 1 173 ? 7.547 -12.391 -21.156 1 91.94 173 TYR B N 1
ATOM 2749 C CA . TYR B 1 173 ? 7.727 -12.828 -22.547 1 91.94 173 TYR B CA 1
ATOM 2750 C C . TYR B 1 173 ? 8.523 -11.805 -23.344 1 91.94 173 TYR B C 1
ATOM 2752 O O . TYR B 1 173 ? 9.352 -12.172 -24.172 1 91.94 173 TYR B O 1
ATOM 2760 N N . ALA B 1 174 ? 8.305 -10.602 -23.156 1 88.88 174 ALA B N 1
ATOM 2761 C CA . ALA B 1 174 ? 9.062 -9.547 -23.828 1 88.88 174 ALA B CA 1
ATOM 2762 C C . ALA B 1 174 ? 10.547 -9.641 -23.484 1 88.88 174 ALA B C 1
ATOM 2764 O O . ALA B 1 174 ? 11.398 -9.453 -24.359 1 88.88 174 ALA B O 1
ATOM 2765 N N . GLN B 1 175 ? 10.836 -9.906 -22.25 1 87.06 175 GLN B N 1
ATOM 2766 C CA . GLN B 1 175 ? 12.227 -10.031 -21.828 1 87.06 175 GLN B CA 1
ATOM 2767 C C . GLN B 1 175 ? 12.867 -11.281 -22.438 1 87.06 175 GLN B C 1
ATOM 2769 O O . GLN B 1 175 ? 14.047 -11.266 -22.781 1 87.06 175 GLN B O 1
ATOM 2774 N N . MET B 1 176 ? 12.141 -12.297 -22.5 1 87.69 176 MET B N 1
ATOM 2775 C CA . MET B 1 176 ? 12.656 -13.547 -23.062 1 87.69 176 MET B CA 1
ATOM 2776 C C . MET B 1 176 ? 12.93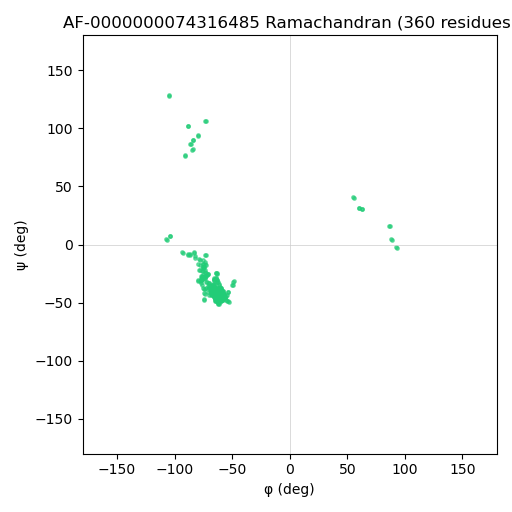8 -13.383 -24.562 1 87.69 176 MET B C 1
ATOM 2778 O O . MET B 1 176 ? 13.906 -13.938 -25.078 1 87.69 176 MET B O 1
ATOM 2782 N N . LYS B 1 177 ? 12.125 -12.711 -25.266 1 85.19 177 LYS B N 1
ATOM 2783 C CA . LYS B 1 177 ? 12.328 -12.461 -26.703 1 85.19 177 LYS B CA 1
ATOM 2784 C C . LYS B 1 177 ? 13.555 -11.594 -26.938 1 85.19 177 LYS B C 1
ATOM 2786 O O . LYS B 1 177 ? 14.305 -11.812 -27.891 1 85.19 177 LYS B O 1
ATOM 2791 N N . ASN B 1 178 ? 13.727 -10.641 -26.109 1 76.62 178 ASN B N 1
ATOM 2792 C CA . ASN B 1 178 ? 14.898 -9.773 -26.219 1 76.62 178 ASN B CA 1
ATOM 2793 C C . ASN B 1 178 ? 16.188 -10.539 -25.938 1 76.62 178 ASN B C 1
ATOM 2795 O O . ASN B 1 178 ? 17.234 -10.219 -26.484 1 76.62 178 ASN B O 1
ATOM 2799 N N . TYR B 1 179 ? 16.109 -11.5 -25.141 1 71.44 179 TYR B N 1
ATOM 2800 C CA . TYR B 1 179 ? 17.266 -12.328 -24.859 1 71.44 179 TYR B CA 1
ATOM 2801 C C . TYR B 1 179 ? 17.547 -13.289 -26.016 1 71.44 179 TYR B C 1
ATOM 2803 O O . TYR B 1 179 ? 18.703 -13.625 -26.281 1 71.44 179 TYR B O 1
ATOM 2811 N N . GLU B 1 180 ? 16.516 -13.742 -26.641 1 64.56 180 GLU B N 1
ATOM 2812 C CA . GLU B 1 180 ? 16.719 -14.641 -27.766 1 64.56 180 GLU B CA 1
ATOM 2813 C C . GLU B 1 180 ? 17.281 -13.891 -28.969 1 64.56 180 GLU B C 1
ATOM 2815 O O . GLU B 1 180 ? 17.938 -14.477 -29.828 1 64.56 180 GLU B O 1
ATOM 2820 N N . LYS B 1 181 ? 17.031 -12.648 -29.078 1 64.31 181 LYS B N 1
ATOM 2821 C CA . LYS B 1 181 ? 17.562 -11.898 -30.203 1 64.31 181 LYS B CA 1
ATOM 2822 C C . LYS B 1 181 ? 19.031 -11.539 -29.984 1 64.31 181 LYS B C 1
ATOM 2824 O O . LYS B 1 181 ? 19.766 -11.25 -30.922 1 64.31 181 LYS B O 1
ATOM 2829 N N . HIS B 1 182 ? 19.531 -11.508 -28.734 1 48.12 182 HIS B N 1
ATOM 2830 C CA . HIS B 1 182 ? 20.969 -11.273 -28.547 1 48.12 182 HIS B CA 1
ATOM 2831 C C . HIS B 1 182 ? 21.703 -12.57 -28.25 1 48.12 182 HIS B C 1
ATOM 2833 O O . HIS B 1 182 ? 21.156 -13.469 -27.609 1 48.12 182 HIS B O 1
#

Organism: NCBI:txid2715131

pLDDT: mean 83.38, std 21.73, range [30.58, 98.69]